Protein AF-A0A7C3TMV0-F1 (afdb_monomer_lite)

pLDDT: mean 72.78, std 13.09, range [40.53, 92.19]

Radius of gyration: 34.06 Å; chains: 1; bounding box: 94×50×47 Å

Secondary structure (DSSP, 8-state):
----PBPTTT--B--TT-SB-TTT--B-PPP---HHHHHHHHHHHHHHHHHHHHHHHHHHHTT--THHHHHHHHHHHHHHHHHHHHHTTSS-HHHHHHHHHHHHHHHHHHHHHHHHH-TT--S-THHHHHHHHHHHHHHHHHHTT-TTTHHHHHHHHHHHHHHHHHHHHHT------------------

Structure (mmCIF, N/CA/C/O backbone):
data_AF-A0A7C3TMV0-F1
#
_entry.id   AF-A0A7C3TMV0-F1
#
loop_
_atom_site.group_PDB
_atom_site.id
_atom_site.type_symbol
_atom_site.label_atom_id
_atom_site.label_alt_id
_atom_site.label_comp_id
_atom_site.label_asym_id
_atom_site.label_entity_id
_atom_site.label_seq_id
_atom_site.pdbx_PDB_ins_code
_atom_site.Cartn_x
_atom_site.Cartn_y
_atom_site.Cartn_z
_atom_site.occupancy
_atom_site.B_iso_or_equiv
_atom_site.auth_seq_id
_atom_site.auth_comp_id
_atom_site.auth_asym_id
_atom_site.auth_atom_id
_atom_site.pdbx_PDB_model_num
ATOM 1 N N . MET A 1 1 ? -68.235 9.161 25.506 1.00 40.53 1 MET A N 1
ATOM 2 C CA . MET A 1 1 ? -68.948 10.121 24.640 1.00 40.53 1 MET A CA 1
ATOM 3 C C . MET A 1 1 ? -67.878 10.933 23.935 1.00 40.53 1 MET A C 1
ATOM 5 O O . MET A 1 1 ? -67.174 11.678 24.602 1.00 40.53 1 MET A O 1
ATOM 9 N N . VAL A 1 2 ? -67.639 10.671 22.651 1.00 52.03 2 VAL A N 1
ATOM 10 C CA . VAL A 1 2 ? -66.661 11.442 21.869 1.00 52.03 2 VAL A CA 1
ATOM 11 C C . VAL A 1 2 ? -67.311 12.794 21.591 1.00 52.03 2 VAL A C 1
ATOM 13 O O . VAL A 1 2 ? -68.390 12.837 21.011 1.00 52.03 2 VAL A O 1
ATOM 16 N N . ASN A 1 3 ? -66.719 13.874 22.098 1.00 59.50 3 ASN A N 1
ATOM 17 C CA . ASN A 1 3 ? -67.235 15.220 21.877 1.00 59.50 3 ASN A CA 1
ATOM 18 C C . ASN A 1 3 ? -66.863 15.621 20.444 1.00 59.50 3 ASN A C 1
ATOM 20 O O . ASN A 1 3 ? -65.676 15.759 20.153 1.00 59.50 3 ASN A O 1
ATOM 24 N N . MET A 1 4 ? -67.848 15.716 19.551 1.00 66.38 4 MET A N 1
ATOM 25 C CA . MET A 1 4 ? -67.639 16.084 18.150 1.00 66.38 4 MET A CA 1
ATOM 26 C C . MET A 1 4 ? -67.547 17.615 18.074 1.00 66.38 4 MET A C 1
ATOM 28 O O . MET A 1 4 ? -68.556 18.286 18.307 1.00 66.38 4 MET A O 1
ATOM 32 N N . PRO A 1 5 ? -66.364 18.208 17.838 1.00 72.69 5 PRO A N 1
ATOM 33 C CA . PRO A 1 5 ? -66.256 19.655 17.786 1.00 72.69 5 PRO A CA 1
ATOM 34 C C . PRO A 1 5 ? -66.985 20.192 16.551 1.00 72.69 5 PRO A C 1
ATOM 36 O O . PRO A 1 5 ? -66.831 19.696 15.434 1.00 72.69 5 PRO A O 1
ATOM 39 N N . PHE A 1 6 ? -67.771 21.244 16.747 1.00 80.12 6 PHE A N 1
ATOM 40 C CA . PHE A 1 6 ? -68.392 21.969 15.647 1.00 80.12 6 PHE A CA 1
ATOM 41 C C . PHE A 1 6 ? -67.395 22.945 15.025 1.00 80.12 6 PHE A C 1
ATOM 43 O O . PHE A 1 6 ? -66.547 23.535 15.702 1.00 80.12 6 PHE A O 1
ATOM 50 N N . CYS A 1 7 ? -67.519 23.155 13.718 1.00 82.44 7 CYS A N 1
ATOM 51 C CA . CYS A 1 7 ? -66.748 24.149 12.999 1.00 82.44 7 CYS A CA 1
ATOM 52 C C . CYS A 1 7 ? -67.024 25.551 13.564 1.00 82.44 7 CYS A C 1
ATOM 54 O O . CYS A 1 7 ? -68.169 26.001 13.485 1.00 82.44 7 CYS A O 1
ATOM 56 N N . PRO A 1 8 ? -66.011 26.322 13.992 1.00 78.06 8 PRO A N 1
ATOM 57 C CA . PRO A 1 8 ? -66.233 27.694 14.450 1.00 78.06 8 PRO A CA 1
ATOM 58 C C . PRO A 1 8 ? -66.661 28.643 13.317 1.00 78.06 8 PRO A C 1
ATOM 60 O O . PRO A 1 8 ? -67.123 29.747 13.584 1.00 78.06 8 PRO A O 1
ATOM 63 N N . LYS A 1 9 ? -66.494 28.238 12.048 1.00 80.38 9 LYS A N 1
ATOM 64 C CA . LYS A 1 9 ? -66.833 29.055 10.873 1.00 80.38 9 LYS A CA 1
ATOM 65 C C . LYS A 1 9 ? -68.208 28.772 10.276 1.00 80.38 9 LYS A C 1
ATOM 67 O O . LYS A 1 9 ? -68.856 29.709 9.831 1.00 80.38 9 LYS A O 1
ATOM 72 N N . CYS A 1 10 ? -68.625 27.509 10.198 1.00 83.81 10 CYS A N 1
ATOM 73 C CA . CYS A 1 10 ? -69.887 27.133 9.544 1.00 83.81 10 CYS A CA 1
ATOM 74 C C . CYS A 1 10 ? -70.857 26.362 10.444 1.00 83.81 10 CYS A C 1
ATOM 76 O O . CYS A 1 10 ? -71.954 26.042 10.005 1.00 83.81 10 CYS A O 1
ATOM 78 N N . GLY A 1 11 ? -70.460 26.033 11.676 1.00 80.12 11 GLY A N 1
ATOM 79 C CA . GLY A 1 11 ? -71.295 25.279 12.609 1.00 80.12 11 GLY A CA 1
ATOM 80 C C . GLY A 1 11 ? -71.535 23.815 12.232 1.00 80.12 11 GLY A C 1
ATOM 81 O O . GLY A 1 11 ? -72.322 23.163 12.899 1.00 80.12 11 GLY A O 1
ATOM 82 N N . ALA A 1 12 ? -70.884 23.281 11.192 1.00 81.88 12 ALA A N 1
ATOM 83 C CA . ALA A 1 12 ? -70.996 21.866 10.838 1.00 81.88 12 ALA A CA 1
ATOM 84 C C . ALA A 1 12 ? -70.237 20.981 11.837 1.00 81.88 12 ALA A C 1
ATOM 86 O O . ALA A 1 12 ? -69.193 21.390 12.347 1.00 81.88 12 ALA A O 1
ATOM 87 N N . GLU A 1 13 ? -70.728 19.770 12.085 1.00 82.50 13 GLU A N 1
ATOM 88 C CA . GLU A 1 13 ? -70.028 18.764 12.889 1.00 82.50 13 GLU A CA 1
ATOM 89 C C . GLU A 1 13 ? -68.764 18.288 12.173 1.00 82.50 13 GLU A C 1
ATOM 91 O O . GLU A 1 13 ? -68.780 18.041 10.963 1.00 82.50 13 GLU A O 1
ATOM 96 N N . ILE A 1 14 ? -67.654 18.186 12.909 1.00 80.94 14 ILE A N 1
ATOM 97 C CA . ILE A 1 14 ? -66.360 17.804 12.342 1.00 80.94 14 ILE A CA 1
ATOM 98 C C . ILE A 1 14 ? -65.739 16.685 13.175 1.00 80.94 14 ILE A C 1
ATOM 100 O O . ILE A 1 14 ? -65.675 16.811 14.399 1.00 80.94 14 ILE A O 1
ATOM 104 N N . PRO A 1 15 ? -65.235 15.612 12.539 1.00 75.88 15 PRO A N 1
ATOM 105 C CA . PRO A 1 15 ? -64.534 14.573 13.269 1.00 75.88 15 PRO A CA 1
ATOM 106 C C . PRO A 1 15 ? -63.219 15.114 13.848 1.00 75.88 15 PRO A C 1
ATOM 108 O O . PRO A 1 15 ? -62.547 15.960 13.257 1.00 75.88 15 PRO A O 1
ATOM 111 N N . SER A 1 16 ? -62.870 14.655 15.051 1.00 68.12 16 SER A N 1
ATOM 112 C CA . SER A 1 16 ? -61.784 15.198 15.884 1.00 68.12 16 SER A CA 1
ATOM 113 C C . SER A 1 16 ? -60.370 15.071 15.292 1.00 68.12 16 SER A C 1
ATOM 115 O O . SER A 1 16 ? -59.421 15.628 15.837 1.00 68.12 16 SER A O 1
ATOM 117 N N . ASP A 1 17 ? -60.222 14.336 14.196 1.00 71.88 17 ASP A N 1
ATOM 118 C CA . ASP A 1 17 ? -58.994 14.102 13.436 1.00 71.88 17 ASP A CA 1
ATOM 119 C C . ASP A 1 17 ? -58.950 14.861 12.092 1.00 71.88 17 ASP A C 1
ATOM 121 O O . ASP A 1 17 ? -57.943 14.802 11.382 1.00 71.88 17 ASP A O 1
ATOM 125 N N . ALA A 1 18 ? -59.997 15.619 11.740 1.00 72.75 18 ALA A N 1
ATOM 126 C CA . ALA A 1 18 ? -60.030 16.378 10.495 1.00 72.75 18 ALA A CA 1
ATOM 127 C C . ALA A 1 18 ? -59.133 17.622 10.547 1.00 72.75 18 ALA A C 1
ATOM 129 O O . ALA A 1 18 ? -59.311 18.527 11.362 1.00 72.75 18 ALA A O 1
ATOM 130 N N . VAL A 1 19 ? -58.215 17.724 9.586 1.00 78.88 19 VAL A N 1
ATOM 131 C CA . VAL A 1 19 ? -57.338 18.897 9.409 1.00 78.88 19 VAL A CA 1
ATOM 132 C C . VAL A 1 19 ? -58.061 20.049 8.685 1.00 78.88 19 VAL A C 1
ATOM 134 O O . VAL A 1 19 ? -57.635 21.202 8.750 1.00 78.88 19 VAL A O 1
ATOM 137 N N . PHE A 1 20 ? -59.178 19.769 8.004 1.00 83.00 20 PHE A N 1
ATOM 138 C CA . PHE A 1 20 ? -59.978 20.747 7.258 1.00 83.00 20 PHE A CA 1
ATOM 139 C C . PHE A 1 20 ? -61.475 20.434 7.370 1.00 83.00 20 PHE A C 1
ATOM 141 O O . PHE A 1 20 ? -61.867 19.269 7.395 1.00 83.00 20 PHE A O 1
ATOM 148 N N . CYS A 1 21 ? -62.322 21.467 7.413 1.00 85.25 21 CYS A N 1
ATOM 149 C CA . CYS A 1 21 ? -63.773 21.295 7.425 1.00 85.25 21 CYS A CA 1
ATOM 150 C C . CYS A 1 21 ? -64.273 20.831 6.045 1.00 85.25 21 CYS A C 1
ATOM 152 O O . CYS A 1 21 ? -64.047 21.549 5.069 1.00 85.25 21 CYS A O 1
ATOM 154 N N . PRO A 1 22 ? -65.015 19.713 5.946 1.00 80.62 22 PRO A N 1
ATOM 155 C CA . PRO A 1 22 ? -65.530 19.219 4.667 1.00 80.62 22 PRO A CA 1
ATOM 156 C C . PRO A 1 22 ? -66.640 20.098 4.073 1.00 80.62 22 PRO A C 1
ATOM 158 O O . PRO A 1 22 ? -66.901 20.016 2.880 1.00 80.62 22 PRO A O 1
ATOM 161 N N . ASN A 1 23 ? -67.288 20.940 4.886 1.00 83.25 23 ASN A N 1
ATOM 162 C CA . ASN A 1 23 ? -68.412 21.765 4.441 1.00 83.25 23 ASN A CA 1
ATOM 163 C C . ASN A 1 23 ? -67.968 23.164 3.972 1.00 83.25 23 ASN A C 1
ATOM 165 O O . ASN A 1 23 ? -68.368 23.625 2.911 1.00 83.25 23 ASN A O 1
ATOM 169 N N . CYS A 1 24 ? -67.095 23.841 4.729 1.00 84.12 24 CYS A N 1
ATOM 170 C CA . CYS A 1 24 ? -66.658 25.206 4.399 1.00 84.12 24 CYS A CA 1
ATOM 171 C C . CYS A 1 24 ? -65.185 25.331 3.979 1.00 84.12 24 CYS A C 1
ATOM 173 O O . CYS A 1 24 ? -64.733 26.432 3.668 1.00 84.12 24 CYS A O 1
ATOM 175 N N . GLY A 1 25 ? -64.411 24.242 4.017 1.00 81.44 25 GLY A N 1
ATOM 176 C CA . GLY A 1 25 ? -63.001 24.222 3.618 1.00 81.44 25 GLY A CA 1
ATOM 177 C C . GLY A 1 25 ? -62.025 24.892 4.594 1.00 81.44 25 GLY A C 1
ATOM 178 O O . GLY A 1 25 ? -60.832 24.971 4.306 1.00 81.44 25 GLY A O 1
ATOM 179 N N . SER A 1 26 ? -62.475 25.385 5.756 1.00 82.94 26 SER A N 1
ATOM 180 C CA . SER A 1 26 ? -61.579 26.044 6.717 1.00 82.94 26 SER A CA 1
ATOM 181 C C . SER A 1 26 ? -60.624 25.047 7.383 1.00 82.94 26 SER A C 1
ATOM 183 O O . SER A 1 26 ? -61.072 24.003 7.858 1.00 82.94 26 SER A O 1
ATOM 185 N N . LYS A 1 27 ? -59.332 25.387 7.474 1.00 83.56 27 LYS A N 1
ATOM 186 C CA . LYS A 1 27 ? -58.316 24.581 8.171 1.00 83.56 27 LYS A CA 1
ATOM 187 C C . LYS A 1 27 ? -58.552 24.586 9.682 1.00 83.56 27 LYS A C 1
ATOM 189 O O . LYS A 1 27 ? -58.777 25.643 10.268 1.00 83.56 27 LYS A O 1
ATOM 194 N N . ILE A 1 28 ? -58.472 23.418 10.299 1.00 77.62 28 ILE A N 1
ATOM 195 C CA . ILE A 1 28 ? -58.662 23.197 11.734 1.00 77.62 28 ILE A CA 1
ATOM 196 C C . ILE A 1 28 ? -57.347 22.625 12.254 1.00 77.62 28 ILE A C 1
ATOM 198 O O . ILE A 1 28 ? -56.715 21.801 11.594 1.00 77.62 28 ILE A O 1
ATOM 202 N N . ALA A 1 29 ? -56.853 23.159 13.371 1.00 64.25 29 ALA A N 1
ATOM 203 C CA . ALA A 1 29 ? -55.539 22.795 13.886 1.00 64.25 29 ALA A CA 1
ATOM 204 C C . ALA A 1 29 ? -55.485 21.287 14.199 1.00 64.25 29 ALA A C 1
ATOM 206 O O . ALA A 1 29 ? -56.348 20.766 14.898 1.00 64.25 29 ALA A O 1
ATOM 207 N N . ALA A 1 30 ? -54.483 20.620 13.619 1.00 61.16 30 ALA A N 1
ATOM 208 C CA . ALA A 1 30 ? -54.305 19.171 13.572 1.00 61.16 30 ALA A CA 1
ATOM 209 C C . ALA A 1 30 ? -54.292 18.488 14.959 1.00 61.16 30 ALA A C 1
ATOM 211 O O . ALA A 1 30 ? -53.912 19.123 15.949 1.00 61.16 30 ALA A O 1
ATOM 212 N N . PRO A 1 31 ? -54.646 17.187 15.030 1.00 57.38 31 PRO A N 1
ATOM 213 C CA . PRO A 1 31 ? -54.685 16.440 16.282 1.00 57.38 31 PRO A CA 1
ATOM 214 C C . PRO A 1 31 ? -53.314 16.418 16.967 1.00 57.38 31 PRO A C 1
ATOM 216 O O . PRO A 1 31 ? -52.279 16.148 16.357 1.00 57.38 31 PRO A O 1
ATOM 219 N N . THR A 1 32 ? -53.311 16.704 18.268 1.00 58.72 32 THR A N 1
ATOM 220 C CA . THR A 1 32 ? -52.125 16.613 19.118 1.00 58.72 32 THR A CA 1
ATOM 221 C C . THR A 1 32 ? -51.723 15.151 19.254 1.00 58.72 32 THR A C 1
ATOM 223 O O . THR A 1 32 ? -52.390 14.386 19.951 1.00 58.72 32 THR A O 1
ATOM 226 N N . ILE A 1 33 ? -50.630 14.764 18.601 1.00 61.69 33 ILE A N 1
ATOM 227 C CA . ILE A 1 33 ? -50.032 13.438 18.758 1.00 61.69 33 ILE A CA 1
ATOM 228 C C . ILE A 1 33 ? -49.773 13.188 20.259 1.00 61.69 33 ILE A C 1
ATOM 230 O O . ILE A 1 33 ? -49.139 14.029 20.915 1.00 61.69 33 ILE A O 1
ATOM 234 N N . PRO A 1 34 ? -50.271 12.080 20.839 1.00 65.81 34 PRO A N 1
ATOM 235 C CA . PRO A 1 34 ? -50.157 11.830 22.267 1.00 65.81 34 PRO A CA 1
ATOM 236 C C . PRO A 1 34 ? -48.686 11.657 22.698 1.00 65.81 34 PRO A C 1
ATOM 238 O O . PRO A 1 34 ? -47.847 11.208 21.914 1.00 65.81 34 PRO A O 1
ATOM 241 N N . PRO A 1 35 ? -48.339 11.963 23.964 1.00 66.44 35 PRO A N 1
ATOM 242 C CA . PRO A 1 35 ? -46.959 11.935 24.475 1.00 66.44 35 PRO A CA 1
ATOM 243 C C . PRO A 1 35 ? -46.189 10.608 24.313 1.00 66.44 35 PRO A C 1
ATOM 245 O O . PRO A 1 35 ? -44.973 10.592 24.499 1.00 66.44 35 PRO A O 1
ATOM 248 N N . VAL A 1 36 ? -46.872 9.509 23.981 1.00 65.00 36 VAL A N 1
ATOM 249 C CA . VAL A 1 36 ? -46.300 8.159 23.872 1.00 65.00 36 VAL A CA 1
ATOM 250 C C . VAL A 1 36 ? -45.455 7.985 22.602 1.00 65.00 36 VAL A C 1
ATOM 252 O O . VAL A 1 36 ? -44.361 7.429 22.688 1.00 65.00 36 VAL A O 1
ATOM 255 N N . GLU A 1 37 ? -45.876 8.523 21.451 1.00 68.06 37 GLU A N 1
ATOM 256 C CA . GLU A 1 37 ? -45.118 8.381 20.190 1.00 68.06 37 GLU A CA 1
ATOM 257 C C . GLU A 1 37 ? -43.796 9.160 20.221 1.00 68.06 37 GLU A C 1
ATOM 259 O O . GLU A 1 37 ? -42.745 8.621 19.874 1.00 68.06 37 GLU A O 1
ATOM 264 N N . ARG A 1 38 ? -43.799 10.381 20.777 1.00 65.38 38 ARG A N 1
ATOM 265 C CA . ARG A 1 38 ? -42.569 11.183 20.946 1.00 65.38 38 ARG A CA 1
ATOM 266 C C . ARG A 1 38 ? -41.535 10.513 21.855 1.00 65.38 38 ARG A C 1
ATOM 268 O O . ARG A 1 38 ? -40.334 10.723 21.681 1.00 65.38 38 ARG A O 1
ATOM 275 N N . ARG A 1 39 ? -41.981 9.725 22.842 1.00 66.31 39 ARG A N 1
ATOM 276 C CA . ARG A 1 39 ? -41.088 8.958 23.726 1.00 66.31 39 ARG A CA 1
ATOM 277 C C . ARG A 1 39 ? -40.460 7.778 22.985 1.00 66.31 39 ARG A C 1
ATOM 279 O O . ARG A 1 39 ? -39.267 7.543 23.149 1.00 66.31 39 ARG A O 1
ATOM 286 N N . TYR A 1 40 ? -41.236 7.100 22.139 1.00 69.88 40 TYR A N 1
ATOM 287 C CA . TYR A 1 40 ? -40.774 5.975 21.326 1.00 69.88 40 TYR A CA 1
ATOM 288 C C . TYR A 1 40 ? -39.713 6.390 20.293 1.00 69.88 40 TYR A C 1
ATOM 290 O O . TYR A 1 40 ? -38.678 5.734 20.177 1.00 69.88 40 TYR A O 1
ATOM 298 N N . GLU A 1 41 ? -39.912 7.508 19.588 1.00 73.62 41 GLU A N 1
ATOM 299 C CA . GLU A 1 41 ? -38.921 8.027 18.631 1.00 73.62 41 GLU A CA 1
ATOM 300 C C . GLU A 1 41 ? -37.616 8.445 19.318 1.00 73.62 41 GLU A C 1
ATOM 302 O O . GLU A 1 41 ? -36.532 8.129 18.823 1.00 73.62 41 GLU A O 1
ATOM 307 N N . ARG A 1 42 ? -37.706 9.089 20.493 1.00 70.94 42 ARG A N 1
ATOM 308 C CA . ARG A 1 42 ? -36.531 9.468 21.291 1.00 70.94 42 ARG A CA 1
ATOM 309 C C . ARG A 1 42 ? -35.764 8.243 21.792 1.00 70.94 42 ARG A C 1
ATOM 311 O O . ARG A 1 42 ? -34.552 8.193 21.623 1.00 70.94 42 ARG A O 1
ATOM 318 N N . GLU A 1 43 ? -36.449 7.235 22.338 1.00 74.44 43 GLU A N 1
ATOM 319 C CA . GLU A 1 43 ? -35.807 5.983 22.772 1.00 74.44 43 GLU A CA 1
ATOM 320 C C . GLU A 1 43 ? -35.158 5.224 21.606 1.00 74.44 43 GLU A C 1
ATOM 322 O O . GLU A 1 43 ? -34.073 4.655 21.759 1.00 74.44 43 GLU A O 1
ATOM 327 N N . LYS A 1 44 ? -35.797 5.211 20.429 1.00 72.00 44 LYS A N 1
ATOM 328 C CA . LYS A 1 44 ? -35.244 4.579 19.224 1.00 72.00 44 LYS A CA 1
ATOM 329 C C . LYS A 1 44 ? -34.011 5.331 18.714 1.00 72.00 44 LYS A C 1
ATOM 331 O O . LYS A 1 44 ? -33.025 4.684 18.363 1.00 72.00 44 LYS A O 1
ATOM 336 N N . GLY A 1 45 ? -34.041 6.666 18.734 1.00 74.88 45 GLY A N 1
ATOM 337 C CA . GLY A 1 45 ? -32.899 7.522 18.406 1.00 74.88 45 GLY A CA 1
ATOM 338 C C . GLY A 1 45 ? -31.720 7.324 19.362 1.00 74.88 45 GLY A C 1
ATOM 339 O O . GLY A 1 45 ? -30.609 7.060 18.909 1.00 74.88 45 GLY A O 1
ATOM 340 N N . GLU A 1 46 ? -31.968 7.333 20.676 1.00 76.75 46 GLU A N 1
ATOM 341 C CA . GLU A 1 46 ? -30.932 7.112 21.696 1.00 76.75 46 GLU A CA 1
ATOM 342 C C . GLU A 1 46 ? -30.276 5.729 21.576 1.00 76.75 46 GLU A C 1
ATOM 344 O O . GLU A 1 46 ? -29.062 5.599 21.743 1.00 76.75 46 GLU A O 1
ATOM 349 N N . LYS A 1 47 ? -31.051 4.681 21.264 1.00 70.75 47 LYS A N 1
ATOM 350 C CA . LYS A 1 47 ? -30.505 3.333 21.032 1.00 70.75 47 LYS A CA 1
ATOM 351 C C . LYS A 1 47 ? -29.662 3.257 19.760 1.00 70.75 47 LYS A C 1
ATOM 353 O O . LYS A 1 47 ? -28.626 2.597 19.780 1.00 70.75 47 LYS A O 1
ATOM 358 N N . HIS A 1 48 ? -30.089 3.907 18.677 1.00 70.25 48 HIS A N 1
ATOM 359 C CA . HIS A 1 48 ? -29.340 3.923 17.418 1.00 70.25 48 HIS A CA 1
ATOM 360 C C . HIS A 1 48 ? -28.013 4.677 17.569 1.00 70.25 48 HIS A C 1
ATOM 362 O O . HIS A 1 48 ? -26.972 4.180 17.150 1.00 70.25 48 HIS A O 1
ATOM 368 N N . GLU A 1 49 ? -28.031 5.820 18.259 1.00 72.81 49 GLU A N 1
ATOM 369 C CA . GLU A 1 49 ? -26.832 6.615 18.531 1.00 72.81 49 GLU A CA 1
ATOM 370 C C . GLU A 1 49 ? -25.847 5.877 19.453 1.00 72.81 49 GLU A C 1
ATOM 372 O O . GLU A 1 49 ? -24.639 5.907 19.220 1.00 72.81 49 GLU A O 1
ATOM 377 N N . LYS A 1 50 ? -26.344 5.171 20.481 1.00 66.38 50 LYS A N 1
ATOM 378 C CA . LYS A 1 50 ? -25.499 4.325 21.341 1.00 66.38 50 LYS A CA 1
ATOM 379 C C . LYS A 1 50 ? -24.870 3.171 20.561 1.00 66.38 50 LYS A C 1
ATOM 381 O O . LYS A 1 50 ? -23.664 2.990 20.673 1.00 66.38 50 LYS A O 1
ATOM 386 N N . ARG A 1 51 ? -25.636 2.469 19.714 1.00 65.44 51 ARG A N 1
ATOM 387 C CA . ARG A 1 51 ? -25.099 1.410 18.839 1.00 65.44 51 ARG A CA 1
ATOM 388 C C . ARG A 1 51 ? -24.043 1.928 17.867 1.00 65.44 51 ARG A C 1
ATOM 390 O O . ARG A 1 51 ? -23.001 1.303 17.743 1.00 65.44 51 ARG A O 1
ATOM 397 N N . GLU A 1 52 ? -24.266 3.071 17.219 1.00 60.41 52 GLU A N 1
ATOM 398 C CA . GLU A 1 52 ? -23.258 3.673 16.332 1.00 60.41 52 GLU A CA 1
ATOM 399 C C . GLU A 1 52 ? -21.985 4.074 17.084 1.00 60.41 52 GLU A C 1
ATOM 401 O O . GLU A 1 52 ? -20.879 3.926 16.559 1.00 60.41 52 GLU A O 1
ATOM 406 N N . LYS A 1 53 ? -22.123 4.596 18.310 1.00 59.78 53 LYS A N 1
ATOM 407 C CA . LYS A 1 53 ? -20.977 4.945 19.155 1.00 59.78 53 LYS A CA 1
ATOM 408 C C . LYS A 1 53 ? -20.222 3.702 19.609 1.00 59.78 53 LYS A C 1
ATOM 410 O O . LYS A 1 53 ? -19.003 3.716 19.507 1.00 59.78 53 LYS A O 1
ATOM 415 N N . GLU A 1 54 ? -20.913 2.651 20.041 1.00 64.94 54 GLU A N 1
ATOM 416 C CA . GLU A 1 54 ? -20.320 1.363 20.428 1.00 64.94 54 GLU A CA 1
ATOM 417 C C . GLU A 1 54 ? -19.622 0.690 19.238 1.00 64.94 54 GLU A C 1
ATOM 419 O O . GLU A 1 54 ? -18.462 0.312 19.362 1.00 64.94 54 GLU A O 1
ATOM 424 N N . GLU A 1 55 ? -20.240 0.662 18.051 1.00 57.03 55 GLU A N 1
ATOM 425 C CA . GLU A 1 55 ? -19.601 0.154 16.830 1.00 57.03 55 GLU A CA 1
ATOM 426 C C . GLU A 1 55 ? -18.365 0.977 16.440 1.00 57.03 55 GLU A C 1
ATOM 428 O O . GLU A 1 55 ? -17.340 0.411 16.056 1.00 57.03 55 GLU A O 1
ATOM 433 N N . LYS A 1 56 ? -18.410 2.312 16.548 1.00 56.03 56 LYS A N 1
ATOM 434 C CA . LYS A 1 56 ? -17.225 3.154 16.309 1.00 56.03 56 LYS A CA 1
ATOM 435 C C . LYS A 1 56 ? -16.148 2.963 17.376 1.00 56.03 56 LYS A C 1
ATOM 437 O O . LYS A 1 56 ? -14.971 3.044 17.029 1.00 56.03 56 LYS A O 1
ATOM 442 N N . TYR A 1 57 ? -16.523 2.714 18.630 1.00 52.16 57 TYR A N 1
ATOM 443 C CA . TYR A 1 57 ? -15.582 2.474 19.722 1.00 52.16 57 TYR A CA 1
ATOM 444 C C . TYR A 1 57 ? -14.902 1.113 19.552 1.00 52.16 57 TYR A C 1
ATOM 446 O O . TYR A 1 57 ? -13.681 1.069 19.465 1.00 52.16 57 TYR A O 1
ATOM 454 N N . GLU A 1 58 ? -15.657 0.031 19.337 1.00 48.69 58 GLU A N 1
ATOM 455 C CA . GLU A 1 58 ? -15.105 -1.310 19.089 1.00 48.69 58 GLU A CA 1
ATOM 456 C C . GLU A 1 58 ? -14.236 -1.362 17.824 1.00 48.69 58 GLU A C 1
ATOM 458 O O . GLU A 1 58 ? -13.198 -2.030 17.787 1.00 48.69 58 GLU A O 1
ATOM 463 N N . LYS A 1 59 ? -14.617 -0.625 16.774 1.00 46.47 59 LYS A N 1
ATOM 464 C CA . LYS A 1 59 ? -13.853 -0.564 15.519 1.00 46.47 59 LYS A CA 1
ATOM 465 C C . LYS A 1 59 ? -12.637 0.366 15.612 1.00 46.47 59 LYS A C 1
ATOM 467 O O . LYS A 1 59 ? -11.665 0.142 14.896 1.00 46.47 59 LYS A O 1
ATOM 472 N N . GLY A 1 60 ? -12.668 1.369 16.494 1.00 44.72 60 GLY A N 1
ATOM 473 C CA . GLY A 1 60 ? -11.566 2.301 16.761 1.00 44.72 60 GLY A CA 1
ATOM 474 C C . GLY A 1 60 ? -10.552 1.803 17.798 1.00 44.72 60 GLY A C 1
ATOM 475 O O . GLY A 1 60 ? -9.373 2.150 17.719 1.00 44.72 60 GLY A O 1
ATOM 476 N N . GLU A 1 61 ? -10.969 0.952 18.737 1.00 41.62 61 GLU A N 1
ATOM 477 C CA . GLU A 1 61 ? -10.098 0.385 19.775 1.00 41.62 61 GLU A CA 1
ATOM 478 C C . GLU A 1 61 ? -9.212 -0.746 19.233 1.00 41.62 61 GLU A C 1
ATOM 480 O O . GLU A 1 61 ? -8.124 -0.999 19.747 1.00 41.62 61 GLU A O 1
ATOM 485 N N . LYS A 1 62 ? -9.608 -1.365 18.113 1.00 43.31 62 LYS A N 1
ATOM 486 C CA . LYS A 1 62 ? -8.845 -2.442 17.468 1.00 43.31 62 LYS A CA 1
ATOM 487 C C . LYS A 1 62 ? -7.666 -1.972 16.600 1.00 43.31 62 LYS A C 1
ATOM 489 O O . LYS A 1 62 ? -6.973 -2.816 16.040 1.00 43.31 62 LYS A O 1
ATOM 494 N N . SER A 1 63 ? -7.423 -0.666 16.452 1.00 49.56 63 SER A N 1
ATOM 495 C CA . SER A 1 63 ? -6.365 -0.174 15.551 1.00 49.56 63 SER A CA 1
ATOM 496 C C . SER A 1 63 ? -5.651 1.099 16.007 1.00 49.56 63 SER A C 1
ATOM 498 O O . SER A 1 63 ? -5.190 1.881 15.169 1.00 49.56 63 SER A O 1
ATOM 500 N N . ARG A 1 64 ? -5.497 1.331 17.317 1.00 44.78 64 ARG A N 1
ATOM 501 C CA . ARG A 1 64 ? -4.479 2.279 17.812 1.00 44.78 64 ARG A CA 1
ATOM 502 C C . ARG A 1 64 ? -3.097 1.622 17.748 1.00 44.78 64 ARG A C 1
ATOM 504 O O . ARG A 1 64 ? -2.425 1.392 18.748 1.00 44.78 64 ARG A O 1
ATOM 511 N N . ASP A 1 65 ? -2.683 1.301 16.529 1.00 58.03 65 ASP A N 1
ATOM 512 C CA . ASP A 1 65 ? -1.366 0.768 16.230 1.00 58.03 65 ASP A CA 1
ATOM 513 C C . ASP A 1 65 ? -0.342 1.889 16.490 1.00 58.03 65 ASP A C 1
ATOM 515 O O . ASP A 1 65 ? -0.119 2.748 15.638 1.00 58.03 65 ASP A O 1
ATOM 519 N N . TRP A 1 66 ? 0.316 1.890 17.658 1.00 56.34 66 TRP A N 1
ATOM 520 C CA . TRP A 1 66 ? 1.460 2.776 17.975 1.00 56.34 66 TRP A CA 1
ATOM 521 C C . TRP A 1 66 ? 2.549 2.732 16.886 1.00 56.34 66 TRP A C 1
ATOM 523 O O . TRP A 1 66 ? 3.344 3.649 16.711 1.00 56.34 66 TRP A O 1
ATOM 533 N N . THR A 1 67 ? 2.573 1.664 16.098 1.00 63.19 67 THR A N 1
ATOM 534 C CA . THR A 1 67 ? 3.456 1.504 14.947 1.00 63.19 67 THR A CA 1
ATOM 535 C C . THR A 1 67 ? 3.193 2.522 13.825 1.00 63.19 67 THR A C 1
ATOM 537 O O . THR A 1 67 ? 4.110 2.795 13.060 1.00 63.19 67 THR A O 1
ATOM 540 N N . GLY A 1 68 ? 2.008 3.139 13.737 1.00 71.81 68 GLY A N 1
ATOM 541 C CA . GLY A 1 68 ? 1.621 4.056 12.652 1.00 71.81 68 GLY A CA 1
ATOM 542 C C . GLY A 1 68 ? 2.560 5.257 12.442 1.00 71.81 68 GLY A C 1
ATOM 543 O O . GLY A 1 68 ? 3.073 5.421 11.335 1.00 71.81 68 GLY A O 1
ATOM 544 N N . PRO A 1 69 ? 2.851 6.072 13.474 1.00 83.19 69 PRO A N 1
ATOM 545 C CA . PRO A 1 69 ? 3.788 7.193 13.360 1.00 83.19 69 PRO A CA 1
ATOM 546 C C . PRO A 1 69 ? 5.218 6.766 13.011 1.00 83.19 69 PRO A C 1
ATOM 548 O O . PRO A 1 69 ? 5.890 7.443 12.238 1.00 83.19 69 PRO A O 1
ATOM 551 N N . ILE A 1 70 ? 5.674 5.625 13.539 1.00 77.69 70 ILE A N 1
ATOM 552 C CA . ILE A 1 70 ? 7.016 5.087 13.262 1.00 77.69 70 ILE A CA 1
ATOM 553 C C . ILE A 1 70 ? 7.114 4.646 11.799 1.00 77.69 70 ILE A C 1
ATOM 555 O O . ILE A 1 70 ? 8.102 4.943 11.132 1.00 77.69 70 ILE A O 1
ATOM 559 N N . ILE A 1 71 ? 6.069 3.995 11.281 1.00 75.69 71 ILE A N 1
ATOM 560 C CA . ILE A 1 71 ? 5.972 3.589 9.875 1.00 75.69 71 ILE A CA 1
ATOM 561 C C . ILE A 1 71 ? 5.957 4.820 8.973 1.00 75.69 71 ILE A C 1
ATOM 563 O O . ILE A 1 71 ? 6.727 4.885 8.018 1.00 75.69 71 ILE A O 1
ATOM 567 N N . GLY A 1 72 ? 5.130 5.815 9.302 1.00 80.44 72 GLY A N 1
ATOM 568 C CA . GLY A 1 72 ? 5.091 7.080 8.573 1.00 80.44 72 GLY A CA 1
ATOM 569 C C . GLY A 1 72 ? 6.464 7.754 8.537 1.00 80.44 72 GLY A C 1
ATOM 570 O O . GLY A 1 72 ? 6.914 8.167 7.472 1.00 80.44 72 GLY A O 1
ATOM 571 N N . GLY A 1 73 ? 7.169 7.777 9.672 1.00 87.50 73 GLY A N 1
ATOM 572 C CA . GLY A 1 73 ? 8.528 8.304 9.778 1.00 87.50 73 GLY A CA 1
ATOM 573 C C . GLY A 1 73 ? 9.539 7.545 8.917 1.00 87.50 73 GLY A C 1
ATOM 574 O O . GLY A 1 73 ? 10.260 8.169 8.144 1.00 87.50 73 GLY A O 1
ATOM 575 N N . LEU A 1 74 ? 9.571 6.210 8.987 1.00 85.81 74 LEU A N 1
ATOM 576 C CA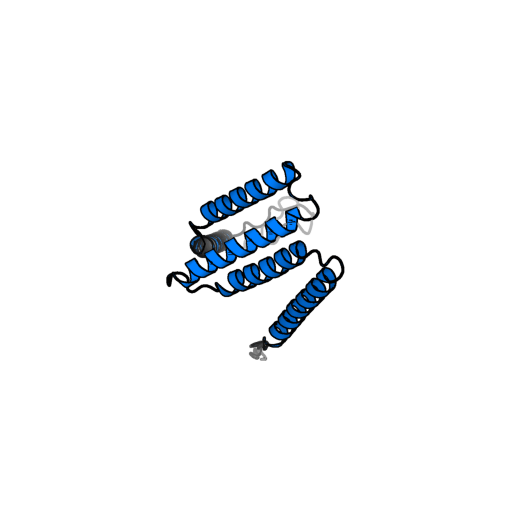 . LEU A 1 74 ? 10.490 5.389 8.186 1.00 85.81 74 LEU A CA 1
ATOM 577 C C . LEU A 1 74 ? 10.249 5.549 6.680 1.00 85.81 74 LEU A C 1
ATOM 579 O O . LEU A 1 74 ? 11.204 5.662 5.913 1.00 85.81 74 LEU A O 1
ATOM 583 N N . ILE A 1 75 ? 8.980 5.596 6.265 1.00 87.06 75 ILE A N 1
ATOM 584 C CA . ILE A 1 75 ? 8.594 5.813 4.867 1.00 87.06 75 ILE A CA 1
ATOM 585 C C . ILE A 1 75 ? 9.034 7.202 4.399 1.00 87.06 75 ILE A C 1
ATOM 587 O O . ILE A 1 75 ? 9.612 7.319 3.321 1.00 87.06 75 ILE A O 1
ATOM 591 N N . LEU A 1 76 ? 8.808 8.245 5.204 1.00 89.12 76 LEU A N 1
ATOM 592 C CA . LEU A 1 76 ? 9.227 9.612 4.882 1.00 89.12 76 LEU A CA 1
ATOM 593 C C . LEU A 1 76 ? 10.751 9.746 4.805 1.00 89.12 76 LEU A C 1
ATOM 595 O O . LEU A 1 76 ? 11.250 10.391 3.885 1.00 89.12 76 LEU A O 1
ATOM 599 N N . ILE A 1 77 ? 11.491 9.111 5.719 1.00 90.88 77 ILE A N 1
ATOM 600 C CA . ILE A 1 77 ? 12.960 9.088 5.692 1.00 90.88 77 ILE A CA 1
ATOM 601 C C . ILE A 1 77 ? 13.449 8.403 4.412 1.00 90.88 77 ILE A C 1
ATOM 603 O O . ILE A 1 77 ? 14.276 8.967 3.699 1.00 90.88 77 ILE A O 1
ATOM 607 N N . TRP A 1 78 ? 12.911 7.227 4.071 1.00 91.38 78 TRP A N 1
ATOM 608 C CA . TRP A 1 78 ? 13.287 6.521 2.842 1.00 91.38 78 TRP A CA 1
ATOM 609 C C . TRP A 1 78 ? 12.963 7.339 1.585 1.00 91.38 78 TRP A C 1
ATOM 611 O O . TRP A 1 78 ? 13.796 7.471 0.680 1.00 91.38 78 TRP A O 1
ATOM 621 N N . LEU A 1 79 ? 11.757 7.912 1.523 1.00 91.38 79 LEU A N 1
ATOM 622 C CA . LEU A 1 79 ? 11.327 8.774 0.425 1.00 91.38 79 LEU A CA 1
ATOM 623 C C . LEU A 1 79 ? 12.284 9.959 0.279 1.00 91.38 79 LEU A C 1
ATOM 625 O O . LEU A 1 79 ? 12.766 10.212 -0.819 1.00 91.38 79 LEU A O 1
ATOM 629 N N . GLY A 1 80 ? 12.632 10.615 1.386 1.00 92.19 80 GLY A N 1
ATOM 630 C CA . GLY A 1 80 ? 13.588 11.718 1.410 1.00 92.19 80 GLY A CA 1
ATOM 631 C C . GLY A 1 80 ? 14.973 11.325 0.893 1.00 92.19 80 GLY A C 1
ATOM 632 O O . GLY A 1 80 ? 15.522 12.031 0.054 1.00 92.19 80 GLY A O 1
ATOM 633 N N . VAL A 1 81 ? 15.518 10.180 1.321 1.00 90.75 81 VAL A N 1
ATOM 634 C CA . VAL A 1 81 ? 16.839 9.691 0.875 1.00 90.75 81 VAL A CA 1
ATOM 635 C C . VAL A 1 81 ? 16.851 9.400 -0.626 1.00 90.75 81 VAL A C 1
ATOM 637 O O . VAL A 1 81 ? 17.741 9.861 -1.342 1.00 90.75 81 VAL A O 1
ATOM 640 N N . THR A 1 82 ? 15.852 8.669 -1.126 1.00 88.75 82 THR A N 1
ATOM 641 C CA . THR A 1 82 ? 15.768 8.352 -2.562 1.00 88.75 82 THR A CA 1
ATOM 642 C C . THR A 1 82 ? 15.536 9.606 -3.404 1.00 88.75 82 THR A C 1
ATOM 644 O O . THR A 1 82 ? 16.141 9.750 -4.463 1.00 88.75 82 THR A O 1
ATOM 647 N N . PHE A 1 83 ? 14.695 10.530 -2.933 1.00 90.12 83 PHE A N 1
ATOM 648 C CA . PHE A 1 83 ? 14.422 11.801 -3.604 1.00 90.12 83 PHE A CA 1
ATOM 649 C C . PHE A 1 83 ? 15.662 12.701 -3.644 1.00 90.12 83 PHE A C 1
ATOM 651 O O . PHE A 1 83 ? 15.963 13.307 -4.670 1.00 90.12 83 PHE A O 1
ATOM 658 N N . TYR A 1 84 ? 16.432 12.735 -2.555 1.00 91.19 84 TYR A N 1
ATOM 659 C CA . TYR A 1 84 ? 17.705 13.447 -2.493 1.00 91.19 84 TYR A CA 1
ATOM 660 C C . TYR A 1 84 ? 18.729 12.876 -3.487 1.00 91.19 84 TYR A C 1
ATOM 662 O O . TYR A 1 84 ? 19.389 13.633 -4.198 1.00 91.19 84 TYR A O 1
ATOM 670 N N . MET A 1 85 ? 18.810 11.546 -3.613 1.00 86.38 85 MET A N 1
ATOM 671 C CA . MET A 1 85 ? 19.651 10.894 -4.627 1.00 86.38 85 MET A CA 1
ATOM 672 C C . MET A 1 85 ? 19.208 11.201 -6.064 1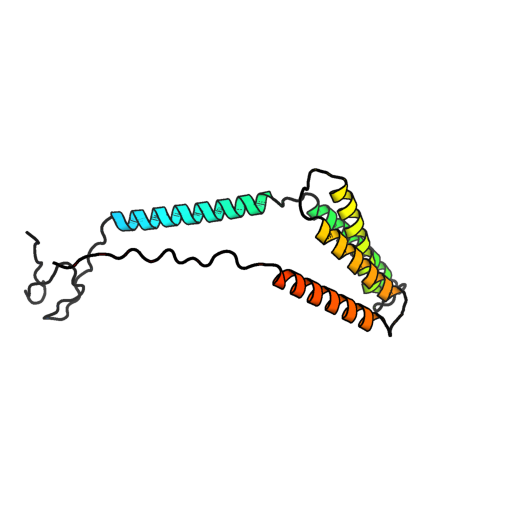.00 86.38 85 MET A C 1
ATOM 674 O O . MET A 1 85 ? 20.061 11.395 -6.932 1.00 86.38 85 MET A O 1
ATOM 678 N N . ALA A 1 86 ? 17.898 11.274 -6.318 1.00 87.56 86 ALA A N 1
ATOM 679 C CA . ALA A 1 86 ? 17.373 11.674 -7.622 1.00 87.56 86 ALA A CA 1
ATOM 680 C C . ALA A 1 86 ? 17.716 13.135 -7.951 1.00 87.56 86 ALA A C 1
ATOM 682 O O . ALA A 1 86 ? 18.069 13.439 -9.089 1.00 87.56 86 ALA A O 1
ATOM 683 N N . GLN A 1 87 ? 17.689 14.029 -6.956 1.00 91.69 87 GLN A N 1
ATOM 684 C CA . GLN A 1 87 ? 18.072 15.431 -7.149 1.00 91.69 87 GLN A CA 1
ATOM 685 C C . GLN A 1 87 ? 19.556 15.626 -7.465 1.00 91.69 87 GLN A C 1
ATOM 687 O O . GLN A 1 87 ? 19.910 16.500 -8.248 1.00 91.69 87 GLN A O 1
ATOM 692 N N . MET A 1 88 ? 20.429 14.779 -6.922 1.00 87.25 88 MET A N 1
ATOM 693 C CA . MET A 1 88 ? 21.864 14.798 -7.228 1.00 87.25 88 MET A CA 1
ATOM 694 C C . MET A 1 88 ? 22.206 14.217 -8.613 1.00 87.25 88 MET A C 1
ATOM 696 O O . MET A 1 88 ? 23.380 14.018 -8.919 1.00 87.25 88 MET A O 1
ATOM 700 N N . ASN A 1 89 ? 21.197 13.924 -9.446 1.00 83.75 89 ASN A N 1
ATOM 701 C CA . ASN A 1 89 ? 21.327 13.319 -10.776 1.00 83.75 89 ASN A CA 1
ATOM 702 C C . ASN A 1 89 ? 22.124 11.997 -10.778 1.00 83.75 89 ASN A C 1
ATOM 704 O O . ASN A 1 89 ? 22.670 11.581 -11.797 1.00 83.75 89 ASN A O 1
ATOM 708 N N . TYR A 1 90 ? 22.196 11.332 -9.620 1.00 81.38 90 TYR A N 1
ATOM 709 C CA . TYR A 1 90 ? 22.857 10.037 -9.459 1.00 81.38 90 TYR A CA 1
ATOM 710 C C . TYR A 1 90 ? 21.979 8.904 -10.008 1.00 81.38 90 TYR A C 1
ATOM 712 O O . TYR A 1 90 ? 22.473 7.882 -10.476 1.00 81.38 90 TYR A O 1
ATOM 720 N N . ILE A 1 91 ? 20.657 9.099 -9.953 1.00 79.19 91 ILE A N 1
ATOM 721 C CA . ILE A 1 91 ? 19.628 8.181 -10.438 1.00 79.19 91 ILE A CA 1
ATOM 722 C C . ILE A 1 91 ? 18.700 8.966 -11.366 1.00 79.19 91 ILE A C 1
ATOM 724 O O . ILE A 1 91 ? 18.190 10.021 -10.994 1.00 79.19 91 ILE A O 1
ATOM 728 N N . SER A 1 92 ? 18.451 8.432 -12.565 1.00 83.25 92 SER A N 1
ATOM 729 C CA . SER A 1 92 ? 17.479 9.011 -13.495 1.00 83.25 92 SER A CA 1
ATOM 730 C C . SER A 1 92 ? 16.085 9.045 -12.864 1.00 83.25 92 SER A C 1
ATOM 732 O O . SER A 1 92 ? 15.659 8.080 -12.225 1.00 83.25 92 SER A O 1
ATOM 734 N N . TRP A 1 93 ? 15.333 10.119 -13.106 1.00 77.50 93 TRP A N 1
ATOM 735 C CA . TRP A 1 93 ? 13.930 10.254 -12.691 1.00 77.50 93 TRP A CA 1
ATOM 736 C C . TRP A 1 93 ? 13.058 9.061 -13.121 1.00 77.50 93 TRP A C 1
ATOM 738 O O . TRP A 1 93 ? 12.146 8.665 -12.398 1.00 77.50 93 TRP A O 1
ATOM 748 N N . ALA A 1 94 ? 13.392 8.434 -14.255 1.00 80.50 94 ALA A N 1
ATOM 749 C CA . ALA A 1 94 ? 12.717 7.240 -14.760 1.00 80.50 94 ALA A CA 1
ATOM 750 C C . ALA A 1 94 ? 12.981 5.975 -13.929 1.00 80.50 94 ALA A C 1
ATOM 752 O O . ALA A 1 94 ? 12.203 5.036 -14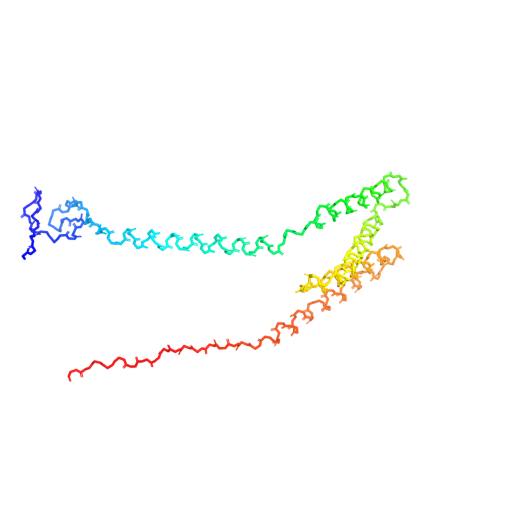.008 1.00 80.50 94 ALA A O 1
ATOM 753 N N . HIS A 1 95 ? 14.048 5.938 -13.131 1.00 82.56 95 HIS A N 1
ATOM 754 C CA . HIS A 1 95 ? 14.411 4.787 -12.299 1.00 82.56 95 HIS A CA 1
ATOM 755 C C . HIS A 1 95 ? 14.194 5.062 -10.807 1.00 82.56 95 HIS A C 1
ATOM 757 O O . HIS A 1 95 ? 14.073 4.124 -10.023 1.00 82.56 95 HIS A O 1
ATOM 763 N N . TRP A 1 96 ? 14.084 6.332 -10.401 1.00 86.75 96 TRP A N 1
ATOM 764 C CA . TRP A 1 96 ? 13.880 6.726 -9.003 1.00 86.75 96 TRP A CA 1
ATOM 765 C C . TRP A 1 96 ? 12.670 6.036 -8.352 1.00 86.75 96 TRP A C 1
ATOM 767 O O . TRP A 1 96 ? 12.780 5.509 -7.242 1.00 86.75 96 TRP A O 1
ATOM 777 N N . TRP A 1 97 ? 11.539 5.963 -9.061 1.00 83.88 97 TRP A N 1
ATOM 778 C CA . TRP A 1 97 ? 10.324 5.320 -8.551 1.00 83.88 97 TRP A CA 1
ATOM 779 C C . TRP A 1 97 ? 10.521 3.822 -8.243 1.00 83.88 97 TRP A C 1
ATOM 781 O O . TRP A 1 97 ? 9.914 3.310 -7.302 1.00 83.88 97 TRP A O 1
ATOM 791 N N . ALA A 1 98 ? 11.407 3.126 -8.965 1.00 87.81 98 ALA A N 1
ATOM 792 C CA . ALA A 1 98 ? 11.705 1.714 -8.727 1.00 87.81 98 ALA A CA 1
ATOM 793 C C . ALA A 1 98 ? 12.453 1.507 -7.398 1.00 87.81 98 ALA A C 1
ATOM 795 O O . ALA A 1 98 ? 12.095 0.624 -6.616 1.00 87.81 98 ALA A O 1
ATOM 796 N N . TYR A 1 99 ? 13.426 2.372 -7.089 1.00 87.44 99 TYR A N 1
ATOM 797 C CA . TYR A 1 99 ? 14.135 2.364 -5.802 1.00 87.44 99 TYR A CA 1
ATOM 798 C C . TYR A 1 99 ? 13.221 2.730 -4.627 1.00 87.44 99 TYR A C 1
ATOM 800 O O . TYR A 1 99 ? 13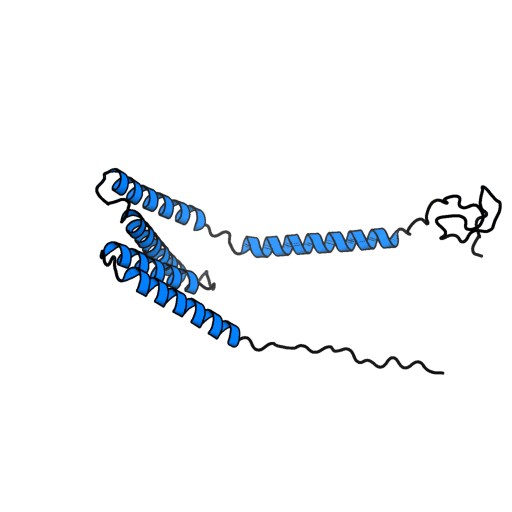.362 2.180 -3.531 1.00 87.44 99 TYR A O 1
ATOM 808 N N . PHE A 1 100 ? 12.260 3.630 -4.850 1.00 90.25 100 PHE A N 1
ATOM 809 C CA . PHE A 1 100 ? 11.249 3.972 -3.853 1.00 90.25 100 PHE A CA 1
ATOM 810 C C . PHE A 1 100 ? 10.337 2.776 -3.529 1.00 90.25 100 PHE A C 1
ATOM 812 O O . PHE A 1 100 ? 10.169 2.422 -2.360 1.00 90.25 100 PHE A O 1
ATOM 819 N N . ILE A 1 101 ? 9.804 2.105 -4.556 1.00 88.81 101 ILE A N 1
ATOM 820 C CA . ILE A 1 101 ? 8.943 0.922 -4.399 1.00 88.81 101 ILE A CA 1
ATOM 821 C C . ILE A 1 101 ? 9.700 -0.248 -3.764 1.00 88.81 101 ILE A C 1
ATOM 823 O O . ILE A 1 101 ? 9.172 -0.907 -2.867 1.00 88.81 101 ILE A O 1
ATOM 827 N N . PHE A 1 102 ? 10.941 -0.489 -4.191 1.00 88.50 102 PHE A N 1
ATOM 828 C CA . PHE A 1 102 ? 11.794 -1.525 -3.610 1.00 88.50 102 PHE A CA 1
ATOM 829 C C . PHE A 1 102 ? 11.992 -1.305 -2.105 1.00 88.50 102 PHE A C 1
ATOM 831 O O . PHE A 1 102 ? 11.857 -2.231 -1.304 1.00 88.50 102 PHE A O 1
ATOM 838 N N . GLY A 1 103 ? 12.221 -0.054 -1.714 1.00 89.06 103 GLY A N 1
ATOM 839 C CA . GLY A 1 103 ? 12.350 0.335 -0.322 1.00 89.06 103 GLY A CA 1
ATOM 840 C C . GLY A 1 103 ? 11.122 0.149 0.538 1.00 89.06 103 GLY A C 1
ATOM 841 O O . GLY A 1 103 ? 11.200 -0.426 1.624 1.00 89.06 103 GLY A O 1
ATOM 842 N N . LEU A 1 104 ? 9.972 0.578 0.022 1.00 89.94 104 LEU A N 1
ATOM 843 C CA . LEU A 1 104 ? 8.683 0.310 0.650 1.00 89.94 104 LEU A CA 1
ATOM 844 C C . LEU A 1 104 ? 8.452 -1.193 0.828 1.00 89.94 104 LEU A C 1
ATOM 846 O O . LEU A 1 104 ? 7.994 -1.623 1.885 1.00 89.94 104 LEU A O 1
ATOM 850 N N . GLY A 1 105 ? 8.819 -1.994 -0.173 1.00 88.38 105 GLY A N 1
ATOM 851 C CA . GLY A 1 105 ? 8.746 -3.448 -0.109 1.00 88.38 105 GLY A CA 1
ATOM 852 C C . GLY A 1 105 ? 9.572 -4.036 1.041 1.00 88.38 105 GLY A C 1
ATOM 853 O O . GLY A 1 105 ? 9.049 -4.832 1.823 1.00 88.38 105 GLY A O 1
ATOM 854 N N . ILE A 1 106 ? 10.828 -3.599 1.205 1.00 88.19 106 ILE A N 1
ATOM 855 C CA . ILE A 1 106 ? 11.701 -4.042 2.308 1.00 88.19 106 ILE A CA 1
ATOM 856 C C . ILE A 1 106 ? 11.119 -3.641 3.666 1.00 88.19 106 ILE A C 1
ATOM 858 O O . ILE A 1 106 ? 11.009 -4.487 4.555 1.00 88.19 106 ILE A O 1
ATOM 862 N N . ILE A 1 107 ? 10.712 -2.379 3.825 1.00 87.88 107 ILE A N 1
ATOM 863 C CA . ILE A 1 107 ? 10.145 -1.869 5.082 1.00 87.88 107 ILE A CA 1
ATOM 864 C C . ILE A 1 107 ? 8.914 -2.693 5.493 1.00 87.88 107 ILE A C 1
ATOM 866 O O . ILE A 1 107 ? 8.798 -3.094 6.653 1.00 87.88 107 ILE A O 1
ATOM 870 N N . LEU A 1 108 ? 8.022 -3.000 4.545 1.00 85.62 108 LEU A N 1
ATOM 871 C CA . LEU A 1 108 ? 6.815 -3.783 4.815 1.00 85.62 108 LEU A CA 1
ATOM 872 C C . LEU A 1 108 ? 7.119 -5.237 5.193 1.00 85.62 108 LEU A C 1
ATOM 874 O O . LEU A 1 108 ? 6.468 -5.763 6.096 1.00 85.62 108 LEU A O 1
ATOM 878 N N . ILE A 1 109 ? 8.110 -5.880 4.566 1.00 84.12 109 ILE A N 1
ATOM 879 C CA . ILE A 1 109 ? 8.525 -7.243 4.941 1.00 84.12 109 ILE A CA 1
ATOM 880 C C . ILE A 1 109 ? 9.142 -7.266 6.339 1.00 84.12 109 ILE A C 1
ATOM 882 O O . ILE A 1 109 ? 8.784 -8.127 7.143 1.00 84.12 109 ILE A O 1
ATOM 886 N N . VAL A 1 110 ? 10.028 -6.318 6.657 1.00 84.88 110 VAL A N 1
ATOM 887 C CA . VAL A 1 110 ? 10.645 -6.216 7.990 1.00 84.88 110 VAL A CA 1
ATOM 888 C C . VAL A 1 110 ? 9.567 -6.025 9.057 1.00 84.88 110 VAL A C 1
ATOM 890 O O . VAL A 1 110 ? 9.560 -6.725 10.069 1.00 84.88 110 VAL A O 1
ATOM 893 N N . GLN A 1 111 ? 8.595 -5.148 8.805 1.00 78.00 111 GLN A N 1
ATOM 894 C CA . GLN A 1 111 ? 7.465 -4.939 9.707 1.00 78.00 111 GLN A CA 1
ATOM 895 C C . GLN A 1 111 ? 6.601 -6.196 9.857 1.00 78.00 111 GLN A C 1
ATOM 897 O O . GLN A 1 111 ? 6.193 -6.533 10.970 1.00 78.00 111 GLN A O 1
ATOM 902 N N . ALA A 1 112 ? 6.308 -6.889 8.756 1.00 79.25 112 ALA A N 1
ATOM 903 C CA . ALA A 1 112 ? 5.540 -8.123 8.782 1.00 79.25 112 ALA A CA 1
ATOM 904 C C . ALA A 1 112 ? 6.279 -9.211 9.581 1.00 79.25 112 ALA A C 1
ATOM 906 O O . ALA A 1 112 ? 5.652 -9.909 10.373 1.00 79.25 112 ALA A O 1
ATOM 907 N N . GLY A 1 113 ? 7.611 -9.280 9.472 1.00 80.88 113 GLY A N 1
ATOM 908 C CA . GLY A 1 113 ? 8.472 -10.134 10.292 1.00 80.88 113 GLY A CA 1
ATOM 909 C C . GLY A 1 113 ? 8.412 -9.795 11.785 1.00 80.88 113 GLY A C 1
ATOM 910 O O . GLY A 1 113 ? 8.212 -10.688 12.606 1.00 80.88 113 GLY A O 1
ATOM 911 N N . ILE A 1 114 ? 8.491 -8.509 12.145 1.00 79.62 114 ILE A N 1
ATOM 912 C CA . ILE A 1 114 ? 8.364 -8.051 13.542 1.00 79.62 114 ILE A CA 1
ATOM 913 C C . ILE A 1 114 ? 6.974 -8.386 14.100 1.00 79.62 114 ILE A C 1
ATOM 915 O O . ILE A 1 114 ? 6.859 -8.879 15.224 1.00 79.62 114 ILE A O 1
ATOM 919 N N . ARG A 1 115 ? 5.914 -8.164 13.310 1.00 72.00 115 ARG A N 1
ATOM 920 C CA . ARG A 1 115 ? 4.536 -8.516 13.687 1.00 72.00 115 ARG A CA 1
ATOM 921 C C . ARG A 1 115 ? 4.307 -10.020 13.774 1.00 72.00 115 ARG A C 1
ATOM 923 O O . ARG A 1 115 ? 3.535 -10.453 14.614 1.00 72.00 115 ARG A O 1
ATOM 930 N N . TYR A 1 116 ? 4.979 -10.813 12.946 1.00 74.75 116 TYR A N 1
ATOM 931 C CA . TYR A 1 116 ? 4.928 -12.271 13.023 1.00 74.75 116 TYR A CA 1
ATOM 932 C C . TYR A 1 116 ? 5.620 -12.797 14.288 1.00 74.75 116 TYR A C 1
ATOM 934 O O . TYR A 1 116 ? 5.124 -13.721 14.927 1.00 74.75 116 TYR A O 1
ATOM 942 N N . ALA A 1 117 ? 6.732 -12.173 14.687 1.00 74.75 117 ALA A N 1
ATOM 943 C CA . ALA A 1 117 ? 7.464 -12.521 15.902 1.00 74.75 117 ALA A CA 1
ATOM 944 C C . ALA A 1 117 ? 6.753 -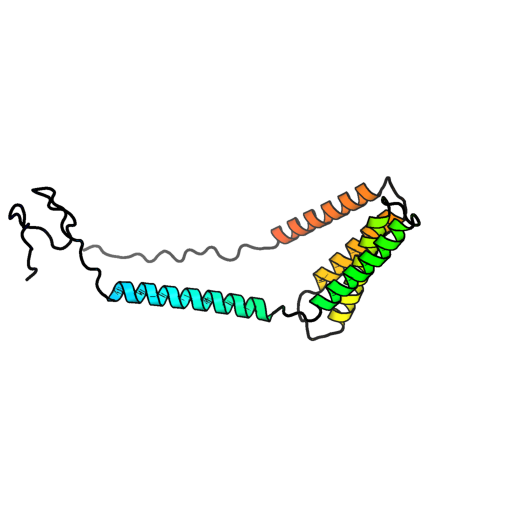12.087 17.199 1.00 74.75 117 ALA A C 1
ATOM 946 O O . ALA A 1 117 ? 7.068 -12.608 18.266 1.00 74.75 117 ALA A O 1
ATOM 947 N N . THR A 1 118 ? 5.796 -11.153 17.132 1.00 71.75 118 THR A N 1
ATOM 948 C CA . THR A 1 118 ? 5.004 -10.711 18.290 1.00 71.75 118 THR A CA 1
ATOM 949 C C . THR A 1 118 ? 3.656 -11.455 18.342 1.00 71.75 118 THR A C 1
ATOM 951 O O . THR A 1 118 ? 2.751 -11.140 17.572 1.00 71.75 118 THR A O 1
ATOM 954 N N . PRO A 1 119 ? 3.440 -12.400 19.286 1.00 58.16 119 PRO A N 1
ATOM 955 C CA . PRO A 1 119 ? 2.227 -13.236 19.339 1.00 58.16 119 PRO A CA 1
ATOM 956 C C . PRO A 1 119 ? 0.933 -12.467 19.658 1.00 58.16 119 PRO A C 1
ATOM 958 O O . PRO A 1 119 ? -0.157 -13.038 19.638 1.00 58.16 119 PRO A O 1
ATOM 961 N N . ALA A 1 120 ? 1.049 -11.179 19.989 1.00 59.19 120 ALA A N 1
ATOM 962 C CA . ALA A 1 120 ? -0.047 -10.322 20.426 1.00 59.19 120 ALA A CA 1
ATOM 963 C C . ALA A 1 120 ? -1.004 -9.903 19.291 1.00 59.19 120 ALA A C 1
ATOM 965 O O . ALA A 1 120 ? -2.113 -9.459 19.574 1.00 59.19 120 ALA A O 1
ATOM 966 N N . TYR A 1 121 ? -0.629 -10.076 18.016 1.00 54.00 121 TYR A N 1
ATOM 967 C CA . TYR A 1 121 ? -1.484 -9.773 16.860 1.00 54.00 121 TYR A CA 1
ATOM 968 C C . TYR A 1 121 ? -1.913 -11.062 16.138 1.00 54.00 121 TYR A C 1
ATOM 970 O O . TYR A 1 121 ? -1.413 -11.411 15.073 1.00 54.00 121 TYR A O 1
ATOM 978 N N . LYS A 1 122 ? -2.920 -11.759 16.684 1.00 46.22 122 LYS A N 1
ATOM 979 C CA . LYS A 1 122 ? -3.709 -12.794 15.975 1.00 46.22 122 LYS A CA 1
ATOM 980 C C . LYS A 1 122 ? -4.652 -12.151 14.935 1.00 46.22 122 LYS A C 1
ATOM 982 O O . LYS A 1 122 ? -5.864 -12.341 14.950 1.00 46.22 122 LYS A O 1
ATOM 987 N N . GLY A 1 123 ? -4.101 -11.327 14.051 1.00 57.56 123 GLY A N 1
ATOM 988 C CA . GLY A 1 123 ? -4.788 -10.719 12.913 1.00 57.56 123 GLY A CA 1
ATOM 989 C C . GLY A 1 123 ? -4.023 -11.028 11.634 1.00 57.56 123 GLY A C 1
ATOM 990 O O . GLY A 1 123 ? -2.827 -11.288 11.692 1.00 57.56 123 GLY A O 1
ATOM 991 N N . SER A 1 124 ? -4.716 -11.038 10.494 1.00 54.22 124 SER A N 1
ATOM 992 C CA . SER A 1 124 ? -4.209 -11.476 9.184 1.00 54.22 124 SER A CA 1
ATOM 993 C C . SER A 1 124 ? -2.979 -10.676 8.707 1.00 54.22 124 SER A C 1
ATOM 995 O O . SER A 1 124 ? -3.075 -9.792 7.861 1.00 54.22 124 SER A O 1
ATOM 997 N N . ALA A 1 125 ? -1.795 -10.996 9.237 1.00 56.25 125 ALA A N 1
ATOM 998 C CA . ALA A 1 125 ? -0.506 -10.445 8.812 1.00 56.25 125 ALA A CA 1
ATOM 999 C C . ALA A 1 125 ? -0.110 -10.920 7.401 1.00 56.25 125 ALA A C 1
ATOM 1001 O O . ALA A 1 125 ? 0.804 -10.372 6.789 1.00 56.25 125 ALA A O 1
ATOM 1002 N N . ILE A 1 126 ? -0.844 -11.898 6.858 1.00 60.75 126 ILE A N 1
ATOM 1003 C CA . ILE A 1 126 ? -0.680 -12.447 5.508 1.00 60.75 126 ILE A CA 1
ATOM 1004 C C . ILE A 1 126 ? -0.763 -11.350 4.437 1.00 60.75 126 ILE A C 1
ATOM 1006 O O . ILE A 1 126 ? -0.001 -11.385 3.473 1.00 60.75 126 ILE A O 1
ATOM 1010 N N . GLY A 1 127 ? -1.620 -10.337 4.621 1.00 65.25 127 GLY A N 1
ATOM 1011 C CA . GLY A 1 127 ? -1.775 -9.249 3.649 1.00 65.25 127 GLY A CA 1
ATOM 1012 C C . GLY A 1 127 ? -0.514 -8.393 3.480 1.00 65.25 127 GLY A C 1
ATOM 1013 O O . GLY A 1 127 ? -0.138 -8.065 2.356 1.00 65.25 127 GLY A O 1
ATOM 1014 N N . SER A 1 128 ? 0.178 -8.077 4.579 1.00 70.31 128 SER A N 1
ATOM 1015 C CA . SER A 1 128 ? 1.389 -7.243 4.550 1.00 70.31 128 SER A CA 1
ATOM 1016 C C . SER A 1 128 ? 2.590 -7.971 3.943 1.00 70.31 128 SER A C 1
ATOM 1018 O O . SER A 1 128 ? 3.365 -7.353 3.217 1.00 70.31 128 SER A O 1
ATOM 1020 N N . PHE A 1 129 ? 2.716 -9.283 4.171 1.00 74.12 129 PHE A N 1
ATOM 1021 C CA . PHE A 1 129 ? 3.763 -10.097 3.544 1.00 74.12 129 PHE A CA 1
ATOM 1022 C C . PHE A 1 129 ? 3.593 -10.191 2.027 1.00 74.12 129 PHE A C 1
ATOM 1024 O O . PHE A 1 129 ? 4.554 -9.986 1.288 1.00 74.12 129 PHE A O 1
ATOM 1031 N N . ILE A 1 130 ? 2.370 -10.462 1.560 1.00 78.56 130 ILE A N 1
ATOM 1032 C CA . ILE A 1 130 ? 2.077 -10.564 0.125 1.00 78.56 130 ILE A CA 1
ATOM 1033 C C . ILE A 1 130 ? 2.291 -9.206 -0.553 1.00 78.56 130 ILE A C 1
ATOM 1035 O O . ILE A 1 130 ? 2.941 -9.140 -1.593 1.00 78.56 130 ILE A O 1
ATOM 1039 N N . GLY A 1 131 ? 1.815 -8.117 0.062 1.00 78.88 131 GLY A N 1
ATOM 1040 C CA . GLY A 1 131 ? 2.021 -6.762 -0.453 1.00 78.88 131 GLY A CA 1
ATOM 1041 C C . GLY A 1 131 ? 3.502 -6.381 -0.552 1.00 78.88 131 GLY A C 1
ATOM 1042 O O . GLY A 1 131 ? 3.936 -5.893 -1.593 1.00 78.88 131 GLY A O 1
ATOM 1043 N N . GLY A 1 132 ? 4.293 -6.657 0.490 1.00 84.38 132 GLY A N 1
ATOM 1044 C CA . GLY A 1 132 ? 5.733 -6.385 0.499 1.00 84.38 132 GLY A CA 1
ATOM 1045 C C . GLY A 1 132 ? 6.501 -7.190 -0.554 1.00 84.38 132 GLY A C 1
ATOM 1046 O O . GLY A 1 132 ? 7.307 -6.622 -1.288 1.00 84.38 132 GLY A O 1
ATOM 1047 N N . LEU A 1 133 ? 6.204 -8.487 -0.694 1.00 84.94 133 LEU A N 1
ATOM 1048 C CA . LEU A 1 133 ? 6.840 -9.356 -1.689 1.00 84.94 133 LEU A CA 1
ATOM 1049 C C . LEU A 1 133 ? 6.559 -8.879 -3.122 1.00 84.94 133 LEU A C 1
ATOM 1051 O O . LEU A 1 133 ? 7.475 -8.776 -3.935 1.00 84.94 133 LEU A O 1
ATOM 1055 N N . VAL A 1 134 ? 5.300 -8.541 -3.420 1.00 84.88 134 VAL A N 1
ATOM 1056 C CA . VAL A 1 134 ? 4.898 -8.030 -4.737 1.00 84.88 134 VAL A CA 1
ATOM 1057 C C . VAL A 1 134 ? 5.586 -6.694 -5.037 1.00 84.88 134 VAL A C 1
ATOM 1059 O O . VAL A 1 134 ? 6.103 -6.517 -6.139 1.00 84.88 134 VAL A O 1
ATOM 1062 N N . LEU A 1 135 ? 5.668 -5.781 -4.063 1.00 86.31 135 LEU A N 1
ATOM 1063 C CA . LEU A 1 135 ? 6.365 -4.500 -4.225 1.00 86.31 135 LEU A CA 1
ATOM 1064 C C . LEU A 1 135 ? 7.865 -4.683 -4.483 1.00 86.31 135 LEU A C 1
ATOM 1066 O O . LEU A 1 135 ? 8.400 -4.037 -5.380 1.00 86.31 135 LEU A O 1
ATOM 1070 N N . ILE A 1 136 ? 8.540 -5.594 -3.775 1.00 86.12 136 ILE A N 1
ATOM 1071 C CA . ILE A 1 136 ? 9.958 -5.897 -4.033 1.00 86.12 136 ILE A CA 1
ATOM 1072 C C . ILE A 1 136 ? 10.161 -6.417 -5.457 1.00 86.12 136 ILE A C 1
ATOM 1074 O O . ILE A 1 136 ? 11.074 -5.958 -6.140 1.00 86.12 136 ILE A O 1
ATOM 1078 N N . ILE A 1 137 ? 9.309 -7.336 -5.922 1.00 83.44 137 ILE A N 1
ATOM 1079 C CA . ILE A 1 137 ? 9.394 -7.895 -7.279 1.00 83.44 137 ILE A CA 1
ATOM 1080 C C . ILE A 1 137 ? 9.204 -6.792 -8.330 1.00 83.44 137 ILE A C 1
ATOM 1082 O O . ILE A 1 137 ? 9.968 -6.723 -9.292 1.00 83.44 137 ILE A O 1
ATOM 1086 N N . ILE A 1 138 ? 8.234 -5.894 -8.128 1.00 83.44 138 ILE A N 1
ATOM 1087 C CA . ILE A 1 138 ? 7.989 -4.756 -9.027 1.00 83.44 138 ILE A CA 1
ATOM 1088 C C . ILE A 1 138 ? 9.181 -3.787 -9.022 1.00 83.44 138 ILE A C 1
ATOM 1090 O O . ILE A 1 138 ? 9.648 -3.390 -10.088 1.00 83.44 138 ILE A O 1
ATOM 1094 N N . GLY A 1 139 ? 9.709 -3.442 -7.844 1.00 84.25 139 GLY A N 1
ATOM 1095 C CA . GLY A 1 139 ? 10.857 -2.545 -7.703 1.00 84.25 139 GLY A CA 1
ATOM 1096 C C . GLY A 1 139 ? 12.135 -3.113 -8.328 1.00 84.25 139 GLY A C 1
ATOM 1097 O O . GLY A 1 139 ? 12.792 -2.430 -9.109 1.00 84.25 139 GLY A O 1
ATOM 1098 N N . LEU A 1 140 ? 12.452 -4.388 -8.072 1.00 81.25 140 LEU A N 1
ATOM 1099 C CA . LEU A 1 140 ? 13.592 -5.084 -8.688 1.00 81.25 140 LEU A CA 1
ATOM 1100 C C . LEU A 1 140 ? 13.457 -5.172 -10.211 1.00 81.25 140 LEU A C 1
ATOM 1102 O O . LEU A 1 140 ? 14.447 -5.017 -10.925 1.00 81.25 140 LEU A O 1
ATOM 1106 N N . SER A 1 141 ? 12.237 -5.371 -10.717 1.00 76.81 141 SER A N 1
ATOM 1107 C CA . SER A 1 141 ? 11.979 -5.401 -12.157 1.00 76.81 141 SER A CA 1
ATOM 1108 C C . SER A 1 141 ? 12.239 -4.049 -12.830 1.00 76.81 141 SER A C 1
ATOM 1110 O O . SER A 1 141 ? 12.667 -4.040 -13.982 1.00 76.81 141 SER A O 1
ATOM 1112 N N . GLY A 1 142 ? 12.006 -2.931 -12.133 1.00 74.81 142 GLY A N 1
ATOM 1113 C CA . GLY A 1 142 ? 12.326 -1.588 -12.629 1.00 74.81 142 GLY A CA 1
ATOM 1114 C C . GLY A 1 142 ? 13.823 -1.257 -12.580 1.00 74.81 142 GLY A C 1
ATOM 1115 O O . GLY A 1 142 ? 14.304 -0.482 -13.398 1.00 74.81 142 GLY A O 1
ATOM 1116 N N . ILE A 1 143 ? 14.580 -1.873 -11.664 1.00 75.00 143 ILE A N 1
ATOM 1117 C CA . ILE A 1 143 ? 16.035 -1.669 -11.535 1.00 75.00 143 ILE A CA 1
ATOM 1118 C C . ILE A 1 143 ? 16.815 -2.471 -12.585 1.00 75.00 143 ILE A C 1
ATOM 1120 O O . ILE A 1 143 ? 17.835 -2.002 -13.081 1.00 75.00 143 ILE A O 1
ATOM 1124 N N . MET A 1 144 ? 16.345 -3.666 -12.962 1.00 73.44 144 MET A N 1
ATOM 1125 C CA . MET A 1 144 ? 17.054 -4.528 -13.920 1.00 73.44 144 MET A CA 1
ATOM 1126 C C . MET A 1 144 ? 16.976 -4.060 -15.386 1.00 73.44 144 MET A C 1
ATOM 1128 O O . MET A 1 144 ? 17.447 -4.774 -16.270 1.00 73.44 144 MET A O 1
ATOM 1132 N N . GLY A 1 145 ? 16.409 -2.879 -15.670 1.00 64.56 145 GLY A N 1
ATOM 1133 C CA . GLY A 1 145 ? 16.444 -2.270 -17.006 1.00 64.56 145 GLY A CA 1
ATOM 1134 C C . GLY A 1 145 ? 15.766 -3.108 -18.094 1.00 64.56 145 GLY A C 1
ATOM 1135 O O . GLY A 1 145 ? 16.053 -2.953 -19.281 1.00 64.56 145 GLY A O 1
ATOM 1136 N N . VAL A 1 146 ? 14.867 -4.024 -17.713 1.00 60.50 146 VAL A N 1
ATOM 1137 C CA . VAL A 1 146 ? 14.147 -4.890 -18.655 1.00 60.50 146 VAL A CA 1
ATOM 1138 C C . VAL A 1 146 ? 12.925 -4.142 -19.189 1.00 60.50 146 VAL A C 1
ATOM 1140 O O . VAL A 1 146 ? 11.779 -4.553 -18.996 1.00 60.50 146 VAL A O 1
ATOM 1143 N N . GLU A 1 147 ? 13.190 -3.033 -19.883 1.00 63.84 147 GLU A N 1
ATOM 1144 C CA . GLU A 1 147 ? 12.219 -2.107 -20.495 1.00 63.84 147 GLU A CA 1
ATOM 1145 C C . GLU A 1 147 ? 11.119 -2.833 -21.296 1.00 63.84 147 GLU A C 1
ATOM 1147 O O . GLU A 1 147 ? 9.994 -2.359 -21.407 1.00 63.84 147 GLU A O 1
ATOM 1152 N N . LYS A 1 148 ? 11.412 -4.029 -21.828 1.00 66.50 148 LYS A N 1
ATOM 1153 C CA . LYS A 1 148 ? 10.466 -4.812 -22.639 1.00 66.50 148 LYS A CA 1
ATOM 1154 C C . LYS A 1 148 ? 9.600 -5.814 -21.872 1.00 66.50 148 LYS A C 1
ATOM 1156 O O . LYS A 1 148 ? 8.565 -6.208 -22.397 1.00 66.50 148 LYS A O 1
ATOM 1161 N N . TRP A 1 149 ? 10.010 -6.295 -20.696 1.00 68.06 149 TRP A N 1
ATOM 1162 C CA . TRP A 1 149 ? 9.336 -7.440 -20.050 1.00 68.06 149 TRP A CA 1
ATOM 1163 C C . TRP A 1 149 ? 8.514 -7.068 -18.816 1.00 68.06 149 TRP A C 1
ATOM 1165 O O . TRP A 1 149 ? 7.620 -7.826 -18.439 1.00 68.06 149 TRP A O 1
ATOM 1175 N N . TRP A 1 150 ? 8.748 -5.902 -18.211 1.00 66.94 150 TRP A N 1
ATOM 1176 C CA . TRP A 1 150 ? 8.007 -5.466 -17.023 1.00 66.94 150 TRP A CA 1
ATOM 1177 C C . TRP A 1 150 ? 6.483 -5.428 -17.244 1.00 66.94 150 TRP A C 1
ATOM 1179 O O . TRP A 1 150 ? 5.721 -5.879 -16.386 1.00 66.94 150 TRP A O 1
ATOM 1189 N N . SER A 1 151 ? 6.022 -4.992 -18.419 1.00 73.88 151 SER A N 1
ATOM 1190 C CA . SER A 1 151 ? 4.591 -4.969 -18.748 1.00 73.88 151 SER A CA 1
ATOM 1191 C C . SER A 1 151 ? 3.965 -6.367 -18.737 1.00 73.88 151 SER A C 1
ATOM 1193 O O . SER A 1 151 ? 2.850 -6.530 -18.252 1.00 73.88 151 SER A O 1
ATOM 1195 N N . LEU A 1 152 ? 4.688 -7.392 -19.203 1.00 77.19 152 LEU A N 1
ATOM 1196 C CA . LEU A 1 152 ? 4.204 -8.777 -19.196 1.00 77.19 152 LEU A CA 1
ATOM 1197 C C . LEU A 1 152 ? 4.098 -9.333 -17.775 1.00 77.19 152 LEU A C 1
ATOM 1199 O O . LEU A 1 152 ? 3.141 -10.038 -17.464 1.00 77.19 152 LEU A O 1
ATOM 1203 N N . ILE A 1 153 ? 5.042 -8.975 -16.902 1.00 75.50 153 ILE A N 1
ATOM 1204 C CA . ILE A 1 153 ? 5.024 -9.375 -15.491 1.00 75.50 153 ILE A CA 1
ATOM 1205 C C . ILE A 1 153 ? 3.841 -8.722 -14.767 1.00 75.50 153 ILE A C 1
ATOM 1207 O O . ILE A 1 153 ? 3.117 -9.410 -14.050 1.00 75.50 153 ILE A O 1
ATOM 1211 N N . LEU A 1 154 ? 3.581 -7.428 -14.990 1.00 74.31 154 LEU A N 1
ATOM 1212 C CA . LEU A 1 154 ? 2.408 -6.756 -14.419 1.00 74.31 154 LEU A CA 1
ATOM 1213 C C . LEU A 1 154 ? 1.092 -7.348 -14.921 1.00 74.31 154 LEU A C 1
ATOM 1215 O O . LEU A 1 154 ? 0.177 -7.556 -14.125 1.00 74.31 154 LEU A O 1
ATOM 1219 N N . ILE A 1 155 ? 1.003 -7.654 -16.216 1.00 81.00 155 ILE A N 1
ATOM 1220 C CA . ILE A 1 155 ? -0.172 -8.310 -16.793 1.00 81.00 155 ILE A CA 1
ATOM 1221 C C . ILE A 1 155 ? -0.363 -9.695 -16.161 1.00 81.00 155 ILE A C 1
ATOM 1223 O O . ILE A 1 155 ? -1.470 -10.021 -15.737 1.00 81.00 155 ILE A O 1
ATOM 1227 N N . ALA A 1 156 ? 0.704 -10.486 -16.020 1.00 82.25 156 ALA A N 1
ATOM 1228 C CA . ALA A 1 156 ? 0.645 -11.801 -15.388 1.00 82.25 156 ALA A CA 1
ATOM 1229 C C . ALA A 1 156 ? 0.196 -11.717 -13.919 1.00 82.25 156 ALA A C 1
ATOM 1231 O O . ALA A 1 156 ? -0.706 -12.449 -13.512 1.00 82.25 156 ALA A O 1
ATOM 1232 N N . ILE A 1 157 ? 0.756 -10.789 -13.134 1.00 82.50 157 ILE A N 1
ATOM 1233 C CA . ILE A 1 157 ? 0.360 -10.562 -11.734 1.00 82.50 157 ILE A CA 1
ATOM 1234 C C . ILE A 1 157 ? -1.103 -10.105 -11.653 1.00 82.50 157 ILE A C 1
ATOM 1236 O O . ILE A 1 157 ? -1.864 -10.630 -10.840 1.00 82.50 157 ILE A O 1
ATOM 1240 N N . GLY A 1 158 ? -1.525 -9.177 -12.517 1.00 80.00 158 GLY A N 1
ATOM 1241 C CA . GLY A 1 158 ? -2.910 -8.712 -12.593 1.00 80.00 158 GLY A CA 1
ATOM 1242 C C . GLY A 1 158 ? -3.890 -9.851 -12.884 1.00 80.00 158 GLY A C 1
ATOM 1243 O O . GLY A 1 158 ? -4.895 -9.995 -12.186 1.00 80.00 158 GLY A O 1
ATOM 1244 N N . ILE A 1 159 ? -3.561 -10.720 -13.845 1.00 89.12 159 ILE A N 1
ATOM 1245 C CA . ILE A 1 159 ? -4.350 -11.918 -14.160 1.00 89.12 159 ILE A CA 1
ATOM 1246 C C . ILE A 1 159 ? -4.419 -12.848 -12.946 1.00 89.12 159 ILE A C 1
ATOM 1248 O O . ILE A 1 159 ? -5.508 -13.292 -12.589 1.00 89.12 159 ILE A O 1
ATOM 1252 N N . ILE A 1 160 ? -3.298 -13.104 -12.268 1.00 83.69 160 ILE A N 1
ATOM 1253 C CA . ILE A 1 160 ? -3.254 -13.975 -11.083 1.00 83.69 160 ILE A CA 1
ATOM 1254 C C . ILE A 1 160 ? -4.165 -13.447 -9.968 1.00 83.69 160 ILE A C 1
ATOM 1256 O O . ILE A 1 160 ? -4.909 -14.230 -9.371 1.00 83.69 160 ILE A O 1
ATOM 1260 N N . VAL A 1 161 ? -4.153 -12.139 -9.696 1.00 80.25 161 VAL A N 1
ATOM 1261 C CA . VAL A 1 161 ? -5.005 -11.522 -8.665 1.00 80.25 161 VAL A CA 1
ATOM 1262 C C . VAL A 1 161 ? -6.485 -11.629 -9.034 1.00 80.25 161 VAL A C 1
ATOM 1264 O O . VAL A 1 161 ? -7.292 -12.029 -8.194 1.00 80.25 161 VAL A O 1
ATOM 1267 N N . ILE A 1 162 ? -6.843 -11.342 -10.289 1.00 83.38 162 ILE A N 1
ATOM 1268 C CA . ILE A 1 162 ? -8.226 -11.456 -10.777 1.00 83.38 162 ILE A CA 1
ATOM 1269 C C . ILE A 1 162 ? -8.706 -12.906 -10.684 1.00 83.38 162 ILE A C 1
ATOM 1271 O O . ILE A 1 162 ? -9.772 -13.170 -10.131 1.00 83.38 162 ILE A O 1
ATOM 1275 N N . VAL A 1 163 ? -7.908 -13.859 -11.168 1.00 88.25 163 VAL A N 1
ATOM 1276 C CA . VAL A 1 163 ? -8.222 -15.294 -11.122 1.00 88.25 163 VAL A CA 1
ATOM 1277 C C . VAL A 1 163 ? -8.389 -15.759 -9.676 1.00 88.25 163 VAL A C 1
ATOM 1279 O O . VAL A 1 163 ? -9.373 -16.424 -9.356 1.00 88.25 163 VAL A O 1
ATOM 1282 N N . SER A 1 164 ? -7.489 -15.352 -8.780 1.00 79.12 164 SER A N 1
ATOM 1283 C CA . SER A 1 164 ? -7.570 -15.677 -7.351 1.00 79.12 164 SER A CA 1
ATOM 1284 C C . SER A 1 164 ? -8.830 -15.095 -6.705 1.00 79.12 164 SER A C 1
ATOM 1286 O O . SER A 1 164 ? -9.515 -15.795 -5.958 1.00 79.12 164 SER A O 1
ATOM 1288 N N . GLY A 1 165 ? -9.185 -13.851 -7.040 1.00 77.31 165 GLY A N 1
ATOM 1289 C CA . GLY A 1 165 ? -10.410 -13.196 -6.579 1.00 77.31 165 GLY A CA 1
ATOM 1290 C C . GLY A 1 165 ? -11.678 -13.890 -7.081 1.00 77.31 165 GLY A C 1
ATOM 1291 O O . GLY A 1 165 ? -12.599 -14.131 -6.303 1.00 77.31 165 GLY A O 1
ATOM 1292 N N . VAL A 1 166 ? -11.710 -14.296 -8.352 1.00 88.25 166 VAL A N 1
ATOM 1293 C CA . VAL A 1 166 ? -12.839 -15.033 -8.945 1.00 88.25 166 VAL A CA 1
ATOM 1294 C C . VAL A 1 166 ? -12.979 -16.425 -8.325 1.00 88.25 166 VAL A C 1
ATOM 1296 O O . VAL A 1 166 ? -14.093 -16.853 -8.024 1.00 88.25 166 VAL A O 1
ATOM 1299 N N . ILE A 1 167 ? -11.871 -17.134 -8.089 1.00 83.25 167 ILE A N 1
ATOM 1300 C CA . ILE A 1 167 ? -11.889 -18.446 -7.428 1.00 83.25 167 ILE A CA 1
ATOM 1301 C C . ILE A 1 167 ? -12.375 -18.313 -5.980 1.00 83.25 167 ILE A C 1
ATOM 1303 O O . ILE A 1 167 ? -13.186 -19.127 -5.542 1.00 83.25 167 ILE A O 1
ATOM 1307 N N . ALA A 1 168 ? -11.935 -17.286 -5.249 1.00 76.12 168 ALA A N 1
ATOM 1308 C CA . ALA A 1 168 ? -12.401 -17.017 -3.890 1.00 76.12 168 ALA A CA 1
ATOM 1309 C C . ALA A 1 168 ? -13.899 -16.662 -3.851 1.00 76.12 168 ALA A C 1
ATOM 1311 O O . ALA A 1 168 ? -14.629 -17.189 -3.013 1.00 76.12 168 ALA A O 1
ATOM 1312 N N . ALA A 1 169 ? -14.379 -15.855 -4.802 1.00 74.38 169 ALA A N 1
ATOM 1313 C CA . ALA A 1 169 ? -15.789 -15.480 -4.920 1.00 74.38 169 ALA A CA 1
ATOM 1314 C C . ALA A 1 169 ? -16.706 -16.662 -5.276 1.00 74.38 169 ALA A C 1
ATOM 1316 O O . ALA A 1 169 ? -17.876 -16.671 -4.910 1.00 74.38 169 ALA A O 1
ATOM 1317 N N . ARG A 1 170 ? -16.187 -17.686 -5.964 1.00 73.00 170 ARG A N 1
ATOM 1318 C CA . ARG A 1 170 ? -16.941 -18.915 -6.265 1.00 73.00 170 ARG A CA 1
ATOM 1319 C C . ARG A 1 170 ? -17.021 -19.889 -5.088 1.00 73.00 170 ARG A C 1
ATOM 1321 O O . ARG A 1 170 ? -17.818 -20.820 -5.138 1.00 73.00 170 ARG A O 1
ATOM 1328 N N . ARG A 1 171 ? -16.209 -19.700 -4.044 1.00 64.62 171 ARG A N 1
ATOM 1329 C CA . ARG A 1 171 ? -16.162 -20.578 -2.863 1.00 64.62 171 ARG A CA 1
ATOM 1330 C C . ARG A 1 171 ? -17.051 -20.119 -1.710 1.00 64.62 171 ARG A C 1
ATOM 1332 O O . ARG A 1 171 ? -17.019 -20.766 -0.671 1.00 64.62 171 ARG A O 1
ATOM 1339 N N . THR A 1 172 ? -17.837 -19.053 -1.856 1.00 53.06 172 THR A N 1
ATOM 1340 C CA . THR A 1 172 ? -18.863 -18.683 -0.873 1.00 53.06 172 THR A CA 1
ATOM 1341 C C . THR A 1 172 ? -20.186 -19.384 -1.217 1.00 53.06 172 THR A C 1
ATOM 1343 O O . THR A 1 172 ? -20.958 -18.879 -2.034 1.00 53.06 172 THR A O 1
ATOM 1346 N N . PRO A 1 173 ? -20.499 -20.561 -0.637 1.00 50.34 173 PRO A N 1
ATOM 1347 C CA . PRO A 1 173 ? -21.853 -21.088 -0.711 1.00 50.34 173 PRO A CA 1
ATOM 1348 C C . PRO A 1 173 ? -22.788 -20.084 -0.027 1.00 50.34 173 PRO A C 1
ATOM 1350 O O . PRO A 1 173 ? -22.585 -19.727 1.132 1.00 50.34 173 PRO A O 1
ATOM 1353 N N . LYS A 1 174 ? -23.802 -19.604 -0.755 1.00 49.78 174 LYS A N 1
ATOM 1354 C CA . LYS A 1 174 ? -24.912 -18.825 -0.193 1.00 49.78 174 LYS A CA 1
ATOM 1355 C C . LYS A 1 174 ? -25.597 -19.661 0.894 1.00 49.78 174 LYS A C 1
ATOM 1357 O O . LYS A 1 174 ? -26.395 -20.542 0.588 1.00 49.78 174 LYS A O 1
ATOM 1362 N N . THR A 1 175 ? -25.284 -19.404 2.159 1.00 54.78 175 THR A N 1
ATOM 1363 C CA . THR A 1 175 ? -26.065 -19.902 3.292 1.00 54.78 175 THR A CA 1
ATOM 1364 C C . THR A 1 175 ? -27.376 -19.129 3.398 1.00 54.78 175 THR A C 1
ATOM 1366 O O . THR A 1 175 ? -27.372 -17.915 3.580 1.00 54.78 175 THR A O 1
ATOM 1369 N N . SER A 1 176 ? -28.466 -19.898 3.298 1.00 56.84 176 SER A N 1
ATOM 1370 C CA . SER A 1 176 ? -29.823 -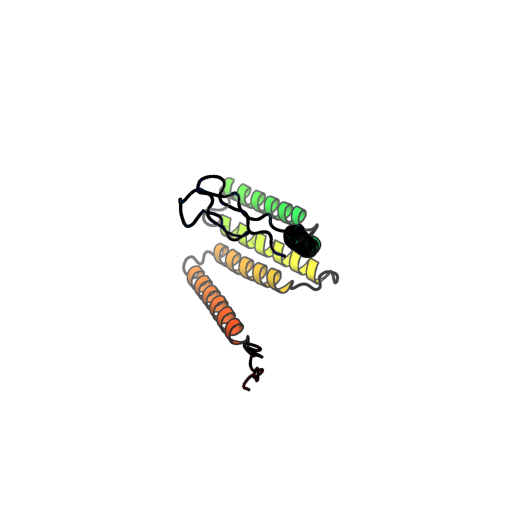19.659 3.808 1.00 56.84 176 SER A CA 1
ATOM 1371 C C . SER A 1 176 ? -30.576 -18.420 3.316 1.00 56.84 176 SER A C 1
ATOM 1373 O O . SER A 1 176 ? -30.634 -17.407 4.006 1.00 56.84 176 SER A O 1
ATOM 1375 N N . ASP A 1 177 ? -31.289 -18.582 2.200 1.00 50.53 177 ASP A N 1
ATOM 1376 C CA . ASP A 1 177 ? -32.597 -17.948 2.038 1.00 50.53 177 ASP A CA 1
ATOM 1377 C C . ASP A 1 177 ? -33.652 -18.950 2.533 1.00 50.53 177 ASP A C 1
ATOM 1379 O O . ASP A 1 177 ? -33.884 -19.993 1.919 1.00 50.53 177 ASP A O 1
ATOM 1383 N N . LYS A 1 178 ? -34.202 -18.704 3.723 1.00 53.62 178 LYS A N 1
ATOM 1384 C CA . LYS A 1 178 ? -35.388 -19.404 4.219 1.00 53.62 178 LYS A CA 1
ATOM 1385 C C . LYS A 1 178 ? -36.377 -18.316 4.627 1.00 53.62 178 LYS A C 1
ATOM 1387 O O . LYS A 1 178 ? -36.256 -17.799 5.738 1.00 53.62 178 LYS A O 1
ATOM 1392 N N . PRO A 1 179 ? -37.354 -17.950 3.786 1.00 48.88 179 PRO A N 1
ATOM 1393 C CA . PRO A 1 179 ? -38.503 -17.220 4.281 1.00 48.88 179 PRO A CA 1
ATOM 1394 C C . PRO A 1 179 ? -39.320 -18.194 5.137 1.00 48.88 179 PRO A C 1
ATOM 1396 O O . PRO A 1 179 ? -40.083 -19.019 4.641 1.00 48.88 179 PRO A O 1
ATOM 1399 N N . SER A 1 180 ? -39.128 -18.137 6.457 1.00 59.44 180 SER A N 1
ATOM 1400 C CA . SER A 1 180 ? -40.105 -18.647 7.417 1.00 59.44 180 SER A CA 1
ATOM 1401 C C . SER A 1 180 ? -41.309 -17.709 7.378 1.00 59.44 180 SER A C 1
ATOM 1403 O O . SER A 1 180 ? -41.396 -16.756 8.150 1.00 59.44 180 SER A O 1
ATOM 1405 N N . GLY A 1 181 ? -42.180 -17.936 6.404 1.00 58.00 181 GLY A N 1
ATOM 1406 C CA . GLY A 1 181 ? -43.311 -17.074 6.099 1.00 58.00 181 GLY A CA 1
ATOM 1407 C C . GLY A 1 181 ? -44.509 -17.872 5.618 1.00 58.00 181 GLY A C 1
ATOM 1408 O O . GLY A 1 181 ? -45.104 -17.503 4.623 1.00 58.00 181 GLY A O 1
ATOM 1409 N N . GLU A 1 182 ? -44.861 -18.952 6.315 1.00 55.09 182 GLU A N 1
ATOM 1410 C CA . GLU A 1 182 ? -46.169 -19.583 6.139 1.00 55.09 182 GLU A CA 1
ATOM 1411 C C . GLU A 1 182 ? -46.712 -19.986 7.514 1.00 55.09 182 GLU A C 1
ATOM 1413 O O . GLU A 1 182 ? -46.451 -21.070 8.032 1.00 55.09 182 GLU A O 1
ATOM 1418 N N . SER A 1 183 ? -47.431 -19.060 8.146 1.00 60.50 183 SER A N 1
ATOM 1419 C CA . SER A 1 183 ? -48.403 -19.393 9.184 1.00 60.50 183 SER A CA 1
ATOM 1420 C C . SER A 1 183 ? -49.775 -19.096 8.585 1.00 60.50 183 SER A C 1
ATOM 1422 O O . SER A 1 183 ? -50.056 -17.926 8.307 1.00 60.50 183 SER A O 1
ATOM 1424 N N . PRO A 1 184 ? -50.621 -20.105 8.314 1.00 53.38 184 PRO A N 1
ATOM 1425 C CA . PRO A 1 184 ? -51.949 -19.853 7.790 1.00 53.38 184 PRO A CA 1
ATOM 1426 C C . PRO A 1 184 ? -52.806 -19.270 8.913 1.00 53.38 184 PRO A C 1
ATOM 1428 O O . PRO A 1 184 ? -53.259 -19.973 9.819 1.00 53.38 184 PRO A O 1
ATOM 1431 N N . VAL A 1 185 ? -53.031 -17.960 8.844 1.00 59.31 185 VAL A N 1
ATOM 1432 C CA . VAL A 1 185 ? -54.067 -17.273 9.613 1.00 59.31 185 VAL A CA 1
ATOM 1433 C C . VAL A 1 185 ? -55.417 -17.834 9.161 1.00 59.31 185 VAL A C 1
ATOM 1435 O O . VAL A 1 185 ? -55.936 -17.480 8.106 1.00 59.31 185 VAL A O 1
ATOM 1438 N N . LYS A 1 186 ? -55.978 -18.751 9.954 1.00 52.47 186 LYS A N 1
ATOM 1439 C CA . LYS A 1 186 ? -57.370 -19.188 9.836 1.00 52.47 186 LYS A CA 1
ATOM 1440 C C . LYS A 1 186 ? -58.279 -18.138 10.474 1.00 52.47 186 LYS A C 1
ATOM 1442 O O . LYS A 1 186 ? -58.305 -18.022 11.693 1.00 52.47 186 LYS A O 1
ATOM 1447 N N . TYR A 1 187 ? -59.073 -17.460 9.652 1.00 58.19 187 TYR A N 1
ATOM 1448 C CA . TYR A 1 187 ? -60.350 -16.871 10.055 1.00 58.19 187 TYR A CA 1
ATOM 1449 C C . TYR A 1 187 ? -61.361 -17.084 8.936 1.00 58.19 187 TYR A C 1
ATOM 1451 O O . TYR A 1 187 ? -61.283 -16.390 7.929 1.00 58.19 187 TYR A O 1
ATOM 1459 N N . VAL A 1 188 ? -62.302 -18.012 9.123 1.00 55.62 188 VAL A N 1
ATOM 1460 C CA . VAL A 1 188 ? -63.608 -18.004 8.447 1.00 55.62 188 VAL A CA 1
ATOM 1461 C C . VAL A 1 188 ? -64.622 -18.695 9.371 1.00 55.62 188 VAL A C 1
ATOM 1463 O O . VAL A 1 188 ? -64.445 -19.873 9.664 1.00 55.62 188 VAL A O 1
ATOM 1466 N N . HIS A 1 189 ? -65.603 -17.891 9.804 1.00 50.09 189 HIS A N 1
ATOM 1467 C CA . HIS A 1 189 ? -66.965 -18.151 10.314 1.00 50.09 189 HIS A CA 1
ATOM 1468 C C . HIS A 1 189 ? -67.246 -19.285 11.309 1.00 50.09 189 HIS A C 1
ATOM 1470 O O . HIS A 1 189 ? -67.132 -20.474 10.948 1.00 50.09 189 HIS A O 1
#

Sequence (189 aa):
MVNMPFCPKCGAEIPSDAVFCPNCGSKIAAPTIPPVERRYEREKGEKHEKREKEEKYEKGEKSRDWTGPIIGGLILIWLGVTFYMAQMNYISWAHWWAYFIFGLGIILIVQAGIRYATPAYKGSAIGSFIGGLVLIIIGLSGIMGVEKWWSLILIAIGIIVIVSGVIAARRTPKTSDKPSGESPVKYVH

Foldseek 3Di:
DPDFDADPVPRHTHHPQDQADPPPGHGDDGDDDDPPVVVVVVVVVVVVVVVVVVVCCVVVVVDPPPCVVVLVVQLVVQLVVLVVCVVVVVDPPQLSVLSSLLSNLVSLCVVLVVVVVDPPDPDPSVVSNVSSVVSNVLSVVSVVPPVPCSVVVVVVVVVVVVVVVVVVVVPDDPPDDDPPPDDDPDDDD